Protein AF-S9VNU3-F1 (afdb_monomer)

Sequence (231 aa):
MATLPKLSKEQMYEVVNALLKHMNTAEYVTALKASATSEPVPKSEDELIDRIETVQAAYFTTTYSEEVSKNTIATKLPATAFPLDGAAVLSQIRLAVKTFPDNETEVLITKLATMVENQLMMLAATVPQLSHLQQQLNGGGGHGHSHGGQPCNHQHGAPPILNSPQSEAMMKMAVQSLSPAQRETLDRVEKTMKGGSPPKPEDMREMFMIQQQIMAFMRTMEKFSAPPKKK

Structure (mmCIF, N/CA/C/O backbone):
data_AF-S9VNU3-F1
#
_entry.id   AF-S9VNU3-F1
#
loop_
_atom_site.group_PDB
_atom_site.id
_atom_site.type_symbol
_atom_site.label_atom_id
_atom_site.label_alt_id
_atom_site.label_comp_id
_atom_site.label_asym_id
_atom_site.label_entity_id
_atom_site.label_seq_id
_atom_site.pdbx_PDB_ins_code
_atom_site.Cartn_x
_atom_site.Cartn_y
_atom_site.Cartn_z
_atom_site.occupancy
_atom_site.B_iso_or_equiv
_atom_site.auth_seq_id
_atom_site.auth_comp_id
_atom_site.auth_asym_id
_atom_site.auth_atom_id
_atom_site.pdbx_PDB_model_num
ATOM 1 N N . MET A 1 1 ? -1.677 14.309 23.144 1.00 40.88 1 MET A N 1
ATOM 2 C CA . MET A 1 1 ? -2.055 13.839 21.796 1.00 40.88 1 MET A CA 1
ATOM 3 C C . MET A 1 1 ? -3.387 13.129 21.929 1.00 40.88 1 MET A C 1
ATOM 5 O O . MET A 1 1 ? -3.486 12.250 22.776 1.00 40.88 1 MET A O 1
ATOM 9 N N . ALA A 1 2 ? -4.423 13.577 21.219 1.00 42.06 2 ALA A N 1
ATOM 10 C CA . ALA A 1 2 ? -5.728 12.925 21.268 1.00 42.06 2 ALA A CA 1
ATOM 11 C C . ALA A 1 2 ? -5.601 11.553 20.595 1.00 42.06 2 ALA A C 1
ATOM 13 O O . ALA A 1 2 ? -5.244 11.474 19.423 1.00 42.06 2 ALA A O 1
ATOM 14 N N . THR A 1 3 ? -5.820 10.473 21.343 1.00 51.44 3 THR A N 1
ATOM 15 C CA . THR A 1 3 ? -5.886 9.129 20.768 1.00 51.44 3 THR A CA 1
ATOM 16 C C . THR A 1 3 ? -7.103 9.065 19.867 1.00 51.44 3 THR A C 1
ATOM 18 O O . THR A 1 3 ? -8.227 9.270 20.331 1.00 51.44 3 THR A O 1
ATOM 21 N N . LEU A 1 4 ? -6.865 8.809 18.584 1.00 60.97 4 LEU A N 1
ATOM 22 C CA . LEU A 1 4 ? -7.927 8.643 17.607 1.00 60.97 4 LEU A CA 1
ATOM 23 C C . LEU A 1 4 ? -8.885 7.544 18.097 1.00 60.97 4 LEU A C 1
ATOM 25 O O . LEU A 1 4 ? -8.408 6.515 18.593 1.00 60.97 4 LEU A O 1
ATOM 29 N N . PRO A 1 5 ? -10.213 7.748 18.028 1.00 68.69 5 PRO A N 1
ATOM 30 C CA . PRO A 1 5 ? -11.161 6.729 18.446 1.00 68.69 5 PRO A CA 1
ATOM 31 C C . PRO A 1 5 ? -10.896 5.417 17.700 1.00 68.69 5 PRO A C 1
ATOM 33 O O . PRO A 1 5 ? -10.522 5.403 16.523 1.00 68.69 5 PRO A O 1
ATOM 36 N N . LYS A 1 6 ? -11.048 4.303 18.420 1.00 80.12 6 LYS A N 1
ATOM 37 C CA . LYS A 1 6 ? -10.813 2.968 17.875 1.00 80.12 6 LYS A CA 1
ATOM 38 C C . LYS A 1 6 ? -11.820 2.688 16.757 1.00 80.12 6 LYS A C 1
ATOM 40 O O . LYS A 1 6 ? -13.023 2.826 16.971 1.00 80.12 6 LYS A O 1
ATOM 45 N N . LEU A 1 7 ? -11.328 2.281 15.592 1.00 84.69 7 LEU A N 1
ATOM 46 C CA . LEU A 1 7 ? -12.133 1.899 14.443 1.00 84.69 7 LEU A CA 1
ATOM 47 C C . LEU A 1 7 ? -12.953 0.651 14.788 1.00 84.69 7 LEU A C 1
ATOM 49 O O . LEU A 1 7 ? -12.433 -0.330 15.329 1.00 84.69 7 LEU A O 1
ATOM 53 N N . SER A 1 8 ? -14.242 0.693 14.460 1.00 88.38 8 SER A N 1
ATOM 54 C CA . SER A 1 8 ? -15.072 -0.514 14.392 1.00 88.38 8 SER A CA 1
ATOM 55 C C . SER A 1 8 ? -14.575 -1.449 13.285 1.00 88.38 8 SER A C 1
ATOM 57 O O . SER A 1 8 ? -13.794 -1.048 12.419 1.00 88.38 8 SER A O 1
ATOM 59 N N . LYS A 1 9 ? -15.045 -2.700 13.290 1.00 88.62 9 LYS A N 1
ATOM 60 C CA . LYS A 1 9 ? -14.691 -3.688 12.264 1.00 88.62 9 LYS A CA 1
ATOM 61 C C . LYS A 1 9 ? -15.072 -3.196 10.864 1.00 88.62 9 LYS A C 1
ATOM 63 O O . LYS A 1 9 ? -14.271 -3.260 9.938 1.00 88.62 9 LYS A O 1
ATOM 68 N N . GLU A 1 10 ? -16.269 -2.639 10.722 1.00 88.44 10 GLU A N 1
ATOM 69 C CA . GLU A 1 10 ? -16.782 -2.130 9.453 1.00 88.44 10 GLU A CA 1
ATOM 70 C C . GLU A 1 10 ? -15.948 -0.949 8.952 1.00 88.44 10 GLU A C 1
ATOM 72 O O . GLU A 1 10 ? -15.586 -0.903 7.779 1.00 88.44 10 GLU A O 1
ATOM 77 N N . GLN A 1 11 ? -15.596 -0.021 9.847 1.00 87.44 11 GLN A N 1
ATOM 78 C CA . GLN A 1 11 ? -14.742 1.117 9.505 1.00 87.44 11 GLN A CA 1
ATOM 79 C C . GLN A 1 11 ? -13.331 0.666 9.134 1.00 87.44 11 GLN A C 1
ATOM 81 O O . GLN A 1 11 ? -12.772 1.189 8.177 1.00 87.44 11 GLN A O 1
ATOM 86 N N . MET A 1 12 ? -12.778 -0.323 9.846 1.00 90.00 12 MET A N 1
ATOM 87 C CA . MET A 1 12 ? -11.487 -0.933 9.523 1.00 90.00 12 MET A CA 1
ATOM 88 C C . MET A 1 12 ? -11.489 -1.504 8.100 1.00 90.00 12 MET A C 1
ATOM 90 O O . MET A 1 12 ? -10.569 -1.266 7.321 1.00 90.00 12 MET A O 1
ATOM 94 N N . TYR A 1 13 ? -12.548 -2.219 7.729 1.00 90.88 13 TYR A N 1
ATOM 95 C CA . TYR A 1 13 ? -12.656 -2.803 6.395 1.00 90.88 13 TYR A CA 1
ATOM 96 C C . TYR A 1 13 ? -12.766 -1.730 5.323 1.00 90.88 13 TYR A C 1
ATOM 98 O O . TYR A 1 13 ? -12.170 -1.853 4.256 1.00 90.88 13 TYR A O 1
ATOM 106 N N . GLU A 1 14 ? -13.517 -0.673 5.602 1.00 90.00 14 GLU A N 1
ATOM 107 C CA . GLU A 1 14 ? -13.679 0.449 4.693 1.00 90.00 14 GLU A CA 1
ATOM 108 C C . GLU A 1 14 ? -12.345 1.161 4.431 1.00 90.00 14 GLU A C 1
ATOM 110 O O . GLU A 1 14 ? -11.959 1.303 3.270 1.00 90.00 14 GLU A O 1
ATOM 115 N N . VAL A 1 15 ? -11.588 1.507 5.483 1.00 90.38 15 VAL A N 1
ATOM 116 C CA . VAL A 1 15 ? -10.287 2.179 5.324 1.00 90.38 15 VAL A CA 1
ATOM 117 C C . VAL A 1 15 ? -9.259 1.291 4.626 1.00 90.38 15 VAL A C 1
ATOM 119 O O . VAL A 1 15 ? -8.516 1.781 3.777 1.00 90.38 15 VAL A O 1
ATOM 122 N N . VAL A 1 16 ? -9.233 -0.018 4.909 1.00 92.19 16 VAL A N 1
ATOM 123 C CA . VAL A 1 16 ? -8.317 -0.943 4.222 1.00 92.19 16 VAL A CA 1
ATOM 124 C C . VAL A 1 16 ? -8.694 -1.094 2.748 1.00 92.19 16 VAL A C 1
ATOM 126 O O . VAL A 1 16 ? -7.816 -1.077 1.888 1.00 92.19 16 VAL A O 1
ATOM 129 N N . ASN A 1 17 ? -9.984 -1.189 2.418 1.00 91.62 17 ASN A N 1
ATOM 130 C CA . ASN A 1 17 ? -10.425 -1.258 1.024 1.00 91.62 17 ASN A CA 1
ATOM 131 C C . ASN A 1 17 ? -10.162 0.048 0.262 1.00 91.62 17 ASN A C 1
ATOM 133 O O . ASN A 1 17 ? -9.758 -0.000 -0.902 1.00 91.62 17 ASN A O 1
ATOM 137 N N . ALA A 1 18 ? -10.347 1.201 0.907 1.00 91.50 18 ALA A N 1
ATOM 138 C CA . ALA A 1 18 ? -10.008 2.497 0.333 1.00 91.50 18 ALA A CA 1
ATOM 139 C C . ALA A 1 18 ? -8.505 2.599 0.042 1.00 91.50 18 ALA A C 1
ATOM 141 O O . ALA A 1 18 ? -8.117 2.943 -1.075 1.00 91.50 18 ALA A O 1
ATOM 142 N N . LEU A 1 19 ? -7.664 2.183 0.995 1.00 93.88 19 LEU A N 1
ATOM 143 C CA . LEU A 1 19 ? -6.218 2.131 0.808 1.00 93.88 19 LEU A CA 1
ATOM 144 C C . LEU A 1 19 ? -5.821 1.186 -0.328 1.00 93.88 19 LEU A C 1
ATOM 146 O O . LEU A 1 19 ? -5.073 1.583 -1.214 1.00 93.88 19 LEU A O 1
ATOM 150 N N . LEU A 1 20 ? -6.364 -0.034 -0.358 1.00 91.25 20 LEU A N 1
ATOM 151 C CA . LEU A 1 20 ? -6.124 -0.993 -1.439 1.00 91.25 20 LEU A CA 1
ATOM 152 C C . LEU A 1 20 ? -6.506 -0.421 -2.809 1.00 91.25 20 LEU A C 1
ATOM 154 O O . LEU A 1 20 ? -5.796 -0.641 -3.790 1.00 91.25 20 LEU A O 1
ATOM 158 N N . LYS A 1 21 ? -7.618 0.316 -2.897 1.00 90.56 21 LYS A N 1
ATOM 159 C CA . LYS A 1 21 ? -8.028 0.991 -4.132 1.00 90.56 21 LYS A CA 1
ATOM 160 C C . LYS A 1 21 ? -7.033 2.086 -4.513 1.00 90.56 21 LYS A C 1
ATOM 162 O O . LYS A 1 21 ? -6.623 2.141 -5.668 1.00 90.56 21 LYS A O 1
ATOM 167 N N . HIS A 1 22 ? -6.620 2.912 -3.554 1.00 92.19 22 HIS A N 1
ATOM 168 C CA . HIS A 1 22 ? -5.662 3.990 -3.783 1.00 92.19 22 HIS A CA 1
ATOM 169 C C . HIS A 1 22 ? -4.279 3.468 -4.204 1.00 92.19 22 HIS A C 1
ATOM 171 O O . HIS A 1 22 ? -3.685 3.977 -5.146 1.00 92.19 22 HIS A O 1
ATOM 177 N N . MET A 1 23 ? -3.809 2.376 -3.598 1.00 91.38 23 MET A N 1
ATOM 178 C CA . MET A 1 23 ? -2.540 1.719 -3.934 1.00 91.38 23 MET A CA 1
ATOM 179 C C . MET A 1 23 ? -2.457 1.214 -5.384 1.00 91.38 23 MET A C 1
ATOM 181 O O . MET A 1 23 ? -1.361 0.938 -5.868 1.00 91.38 23 MET A O 1
ATOM 185 N N . ASN A 1 24 ? -3.596 1.092 -6.075 1.00 86.81 24 ASN A N 1
ATOM 186 C CA . ASN A 1 24 ? -3.672 0.710 -7.484 1.00 86.81 24 ASN A CA 1
ATOM 187 C C . ASN A 1 24 ? -3.710 1.910 -8.449 1.00 86.81 24 ASN A C 1
ATOM 189 O O . ASN A 1 24 ? -3.802 1.696 -9.658 1.00 86.81 24 ASN A O 1
ATOM 193 N N . THR A 1 25 ? -3.671 3.157 -7.968 1.00 88.12 25 THR A N 1
ATOM 194 C CA . THR A 1 25 ? -3.720 4.331 -8.852 1.00 88.12 25 THR A CA 1
ATOM 195 C C . THR A 1 25 ? -2.330 4.774 -9.310 1.00 88.12 25 THR A C 1
ATOM 197 O O . THR A 1 25 ? -1.313 4.535 -8.653 1.00 88.12 25 THR A O 1
ATOM 200 N N . ALA A 1 26 ? -2.276 5.445 -10.462 1.00 86.69 26 ALA A N 1
ATOM 201 C CA . ALA A 1 26 ? -1.025 5.958 -11.017 1.00 86.69 26 ALA A CA 1
ATOM 202 C C . ALA A 1 26 ? -0.426 7.078 -10.149 1.00 86.69 26 ALA A C 1
ATOM 204 O O . ALA A 1 26 ? 0.797 7.186 -10.029 1.00 86.69 26 ALA A O 1
ATOM 205 N N . GLU A 1 27 ? -1.277 7.884 -9.51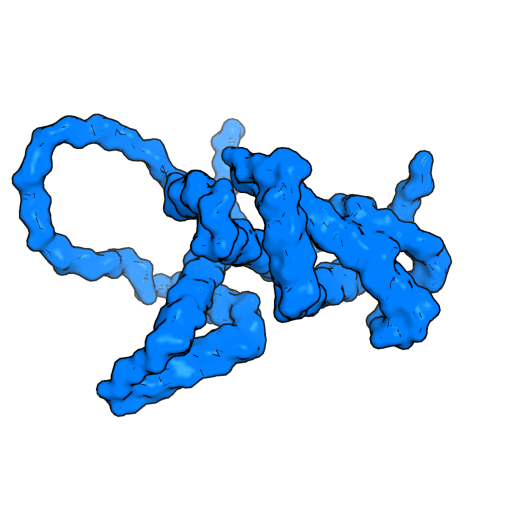1 1.00 90.12 27 GLU A N 1
ATOM 206 C CA . GLU A 1 27 ? -0.877 8.948 -8.591 1.00 90.12 27 GLU A CA 1
ATOM 207 C C . GLU A 1 27 ? -0.144 8.366 -7.383 1.00 90.12 27 GLU A C 1
ATOM 209 O O . GLU A 1 27 ? 0.936 8.844 -7.037 1.00 90.12 27 GLU A O 1
ATOM 214 N N . TYR A 1 28 ? -0.675 7.286 -6.799 1.00 93.44 28 TYR A N 1
ATOM 215 C CA . TYR A 1 28 ? -0.025 6.601 -5.687 1.00 93.44 28 TYR A CA 1
ATOM 216 C C . TYR A 1 28 ? 1.337 6.036 -6.094 1.00 93.44 28 TYR A C 1
ATOM 218 O O . TYR A 1 28 ? 2.332 6.269 -5.411 1.00 93.44 28 TYR A O 1
ATOM 226 N N . VAL A 1 29 ? 1.420 5.340 -7.235 1.00 90.06 29 VAL A N 1
ATOM 227 C CA . VAL A 1 29 ? 2.693 4.782 -7.728 1.00 90.06 29 VAL A CA 1
ATOM 228 C C . VAL A 1 29 ? 3.724 5.888 -7.972 1.00 90.06 29 VAL A C 1
ATOM 230 O O . VAL A 1 29 ? 4.907 5.707 -7.681 1.00 90.06 29 VAL A O 1
ATOM 233 N N . THR A 1 30 ? 3.287 7.044 -8.473 1.00 91.75 30 THR A N 1
ATOM 234 C CA . THR A 1 30 ? 4.153 8.208 -8.698 1.00 91.75 30 THR A CA 1
ATOM 235 C C . THR A 1 30 ? 4.662 8.785 -7.379 1.00 91.75 30 THR A C 1
ATOM 237 O O . THR A 1 30 ? 5.870 8.973 -7.223 1.00 91.75 30 THR A O 1
ATOM 240 N N . ALA A 1 31 ? 3.770 9.004 -6.408 1.00 93.88 31 ALA A N 1
ATOM 241 C CA . ALA A 1 31 ? 4.131 9.482 -5.075 1.00 93.88 31 ALA A CA 1
ATOM 242 C C . ALA A 1 31 ? 5.079 8.510 -4.362 1.00 93.88 31 ALA A C 1
ATOM 244 O O . ALA A 1 31 ? 6.058 8.922 -3.737 1.00 93.88 31 ALA A O 1
ATOM 245 N N . LEU A 1 32 ? 4.832 7.210 -4.515 1.00 94.38 32 LEU A N 1
A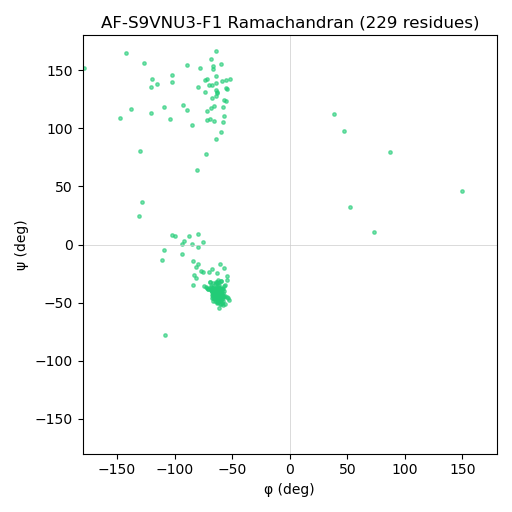TOM 246 C CA . LEU A 1 32 ? 5.652 6.171 -3.922 1.00 94.38 32 LEU A CA 1
ATOM 247 C C . LEU A 1 32 ? 7.062 6.137 -4.519 1.00 94.38 32 LEU A C 1
ATOM 249 O O . LEU A 1 32 ? 8.037 6.110 -3.770 1.00 94.38 32 LEU A O 1
ATOM 253 N N . LYS A 1 33 ? 7.196 6.204 -5.849 1.00 92.62 33 LYS A N 1
ATOM 254 C CA . LYS A 1 33 ? 8.510 6.295 -6.504 1.00 92.62 33 LYS A CA 1
ATOM 255 C C . LYS A 1 33 ? 9.269 7.546 -6.072 1.00 92.62 33 LYS A C 1
ATOM 257 O O . LYS A 1 33 ? 10.445 7.441 -5.741 1.00 92.62 33 LYS A O 1
ATOM 262 N N . ALA A 1 34 ? 8.597 8.698 -6.011 1.00 94.06 34 ALA A N 1
ATOM 263 C CA . ALA A 1 34 ? 9.206 9.942 -5.547 1.00 94.06 34 ALA A CA 1
ATOM 264 C C . ALA A 1 34 ? 9.726 9.814 -4.103 1.00 94.06 34 ALA A C 1
ATOM 266 O O . ALA A 1 34 ? 10.886 10.137 -3.836 1.00 94.06 34 ALA A O 1
ATOM 267 N N . SER A 1 35 ? 8.906 9.267 -3.197 1.00 94.44 35 SER A N 1
ATOM 268 C CA . SER A 1 35 ? 9.282 8.990 -1.802 1.00 94.44 35 SER A CA 1
ATOM 269 C C . SER A 1 35 ? 10.496 8.059 -1.710 1.00 94.44 35 SER A C 1
ATOM 271 O O . SER A 1 35 ? 11.448 8.343 -0.986 1.00 94.44 35 SER A O 1
ATOM 273 N N . ALA A 1 36 ? 10.511 6.991 -2.508 1.00 91.62 36 ALA A N 1
ATOM 274 C CA . ALA A 1 36 ? 11.581 5.999 -2.518 1.00 91.62 36 ALA A CA 1
ATOM 275 C C . ALA A 1 36 ? 12.912 6.519 -3.105 1.00 91.62 36 ALA A C 1
ATOM 277 O O . ALA A 1 36 ? 13.974 5.997 -2.776 1.00 91.62 36 ALA A O 1
ATOM 278 N N . THR A 1 37 ? 12.875 7.553 -3.952 1.00 92.75 37 THR A N 1
ATOM 279 C CA . THR A 1 37 ? 14.077 8.212 -4.502 1.00 92.75 37 THR A CA 1
ATOM 280 C C . THR A 1 37 ? 14.548 9.428 -3.707 1.00 92.75 37 THR A C 1
ATOM 282 O O . THR A 1 37 ? 15.600 9.983 -4.014 1.00 92.75 37 THR A O 1
ATOM 285 N N . SER A 1 38 ? 13.769 9.872 -2.720 1.00 92.50 38 SER A N 1
ATOM 286 C CA . SER A 1 38 ? 14.089 11.059 -1.924 1.00 92.50 38 SER A CA 1
ATOM 287 C C . SER A 1 38 ? 15.235 10.773 -0.957 1.00 92.50 38 SER A C 1
ATOM 289 O O . SER A 1 38 ? 15.288 9.698 -0.360 1.00 92.50 38 SER A O 1
ATOM 291 N N . GLU A 1 39 ? 16.133 11.737 -0.752 1.00 90.31 39 GLU A N 1
ATOM 292 C CA . GLU A 1 39 ? 17.240 11.552 0.187 1.00 90.31 39 GLU A CA 1
ATOM 293 C C . GLU A 1 39 ? 16.771 11.562 1.662 1.00 90.31 39 GLU A C 1
ATOM 295 O O . GLU A 1 39 ? 15.861 12.317 2.019 1.00 90.31 39 GLU A O 1
ATOM 300 N N . PRO A 1 40 ? 17.367 10.728 2.538 1.00 89.75 40 PRO A N 1
ATOM 301 C CA . PRO A 1 40 ? 18.299 9.650 2.206 1.00 89.75 40 PRO A CA 1
ATOM 302 C C . PRO A 1 40 ? 17.584 8.491 1.496 1.00 89.75 40 PRO A C 1
ATOM 304 O O . PRO A 1 40 ? 16.487 8.085 1.892 1.00 89.75 40 PRO A O 1
ATOM 307 N N . VAL A 1 41 ? 18.229 7.960 0.453 1.00 91.75 41 VAL A N 1
ATOM 308 C CA . VAL A 1 41 ? 17.734 6.785 -0.275 1.00 91.75 41 VAL A CA 1
ATOM 309 C C . VAL A 1 41 ? 17.707 5.584 0.683 1.00 91.75 41 VAL A C 1
ATOM 311 O O . VAL A 1 41 ? 18.726 5.356 1.345 1.00 91.75 41 VAL A O 1
ATOM 314 N N . PRO A 1 42 ? 16.594 4.823 0.751 1.00 92.38 42 PRO A N 1
ATOM 315 C CA . PRO A 1 42 ? 16.485 3.629 1.586 1.00 92.38 42 PRO A CA 1
ATOM 316 C C . PRO A 1 42 ? 17.602 2.622 1.317 1.00 92.38 42 PRO A C 1
ATOM 318 O O . PRO A 1 42 ? 17.900 2.314 0.161 1.00 92.38 42 PRO A O 1
ATOM 321 N N . LYS A 1 43 ? 18.197 2.103 2.392 1.00 90.56 43 LYS A N 1
ATOM 322 C CA . LYS A 1 43 ? 19.306 1.134 2.361 1.00 90.56 43 LYS A CA 1
ATOM 323 C C . LYS A 1 43 ? 18.908 -0.269 2.807 1.00 90.56 43 LYS A C 1
ATOM 325 O O . LYS A 1 43 ? 19.734 -1.182 2.769 1.00 90.56 43 LYS A O 1
ATOM 330 N N . SER A 1 44 ? 17.671 -0.440 3.258 1.00 90.81 44 SER A N 1
ATOM 331 C CA . SER A 1 44 ? 17.120 -1.710 3.721 1.00 90.81 44 SER A CA 1
ATOM 332 C C . SER A 1 44 ? 15.661 -1.865 3.298 1.00 90.81 44 SER A C 1
ATOM 334 O O . SER A 1 44 ? 14.999 -0.901 2.904 1.00 90.81 44 SER A O 1
ATOM 336 N N . GLU A 1 45 ? 15.159 -3.097 3.390 1.00 89.94 45 GLU A N 1
ATOM 337 C CA . GLU A 1 45 ? 13.736 -3.398 3.222 1.00 89.94 45 GLU A CA 1
ATOM 338 C C . GLU A 1 45 ? 12.879 -2.630 4.237 1.00 89.94 45 GLU A C 1
ATOM 340 O O . GLU A 1 45 ? 11.903 -2.004 3.837 1.00 89.94 45 GLU A O 1
ATOM 345 N N . ASP A 1 46 ? 13.286 -2.594 5.510 1.00 90.31 46 ASP A N 1
ATOM 346 C CA . ASP A 1 46 ? 12.561 -1.886 6.572 1.00 90.31 46 ASP A CA 1
ATOM 347 C C . ASP A 1 46 ? 12.448 -0.380 6.282 1.00 90.31 46 ASP A C 1
ATOM 349 O O . ASP A 1 46 ? 11.361 0.187 6.351 1.00 90.31 46 ASP A O 1
ATOM 353 N N . GLU A 1 47 ? 13.540 0.264 5.853 1.00 92.31 47 GLU A N 1
ATOM 354 C CA . GLU A 1 47 ? 13.512 1.684 5.472 1.00 92.31 47 GLU A CA 1
ATOM 355 C C . GLU A 1 47 ? 12.611 1.932 4.250 1.00 92.31 47 GLU A C 1
ATOM 357 O O . GLU A 1 47 ? 11.995 2.993 4.124 1.00 92.31 47 GLU A O 1
ATOM 362 N N . LEU A 1 48 ? 12.516 0.971 3.325 1.00 92.75 48 LEU A N 1
ATOM 363 C CA . LEU A 1 48 ? 11.628 1.076 2.168 1.00 92.75 48 LEU A CA 1
ATOM 364 C C . LEU A 1 48 ? 10.156 0.862 2.559 1.00 92.75 48 LEU A C 1
ATOM 366 O O . LEU A 1 48 ? 9.283 1.547 2.021 1.00 92.75 48 LEU A O 1
ATOM 370 N N . ILE A 1 49 ? 9.880 -0.026 3.519 1.00 93.38 49 ILE A N 1
ATOM 371 C CA . ILE A 1 49 ? 8.558 -0.178 4.139 1.00 93.38 49 ILE A CA 1
ATOM 372 C C . ILE A 1 49 ? 8.153 1.134 4.814 1.00 93.38 49 ILE A C 1
ATOM 374 O O . ILE A 1 49 ? 7.056 1.622 4.547 1.00 93.38 49 ILE A O 1
ATOM 378 N N . ASP A 1 50 ? 9.044 1.779 5.571 1.00 93.56 50 ASP A N 1
ATOM 379 C CA . ASP A 1 50 ? 8.765 3.078 6.198 1.00 93.56 50 ASP A CA 1
ATOM 380 C C . ASP A 1 50 ? 8.385 4.150 5.157 1.00 93.56 50 ASP A C 1
ATOM 382 O O . ASP A 1 50 ? 7.471 4.957 5.373 1.00 93.56 50 ASP A O 1
ATOM 386 N N . ARG A 1 51 ? 9.035 4.150 3.981 1.00 94.19 51 ARG A N 1
ATOM 387 C CA . ARG A 1 51 ? 8.667 5.040 2.862 1.00 94.19 51 ARG A CA 1
ATOM 388 C C . ARG A 1 51 ? 7.281 4.726 2.307 1.00 94.19 51 ARG A C 1
ATOM 390 O O . 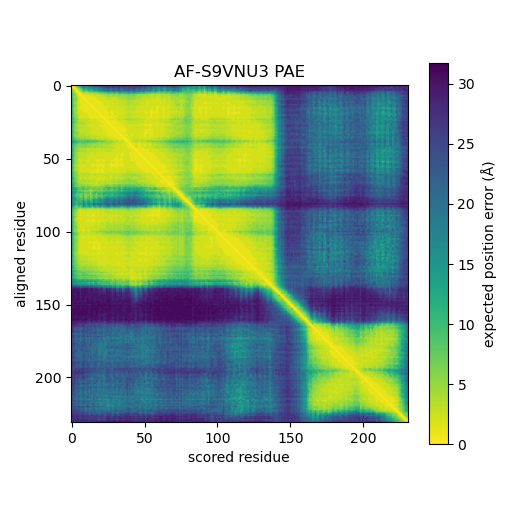ARG A 1 51 ? 6.533 5.665 2.021 1.00 94.19 51 ARG A O 1
ATOM 397 N N . ILE A 1 52 ? 6.936 3.446 2.154 1.00 95.12 52 ILE A N 1
ATOM 398 C CA . ILE A 1 52 ? 5.600 3.015 1.721 1.00 95.12 52 ILE A CA 1
ATOM 399 C C . ILE A 1 52 ? 4.553 3.495 2.726 1.00 95.12 52 ILE A C 1
ATOM 401 O O . ILE A 1 52 ? 3.589 4.160 2.345 1.00 95.12 52 ILE A O 1
ATOM 405 N N . GLU A 1 53 ? 4.763 3.222 4.008 1.00 94.56 53 GLU A N 1
ATOM 406 C CA . GLU A 1 53 ? 3.830 3.577 5.074 1.00 94.56 53 GLU A CA 1
ATOM 407 C C . GLU A 1 53 ? 3.683 5.091 5.232 1.00 94.56 53 GLU A C 1
ATOM 409 O O . GLU A 1 53 ? 2.577 5.575 5.458 1.00 94.56 53 GLU A O 1
ATOM 414 N N . THR A 1 54 ? 4.749 5.864 5.010 1.00 94.38 54 THR A N 1
ATOM 415 C CA . THR A 1 54 ? 4.676 7.333 4.968 1.00 94.38 54 THR A CA 1
ATOM 416 C C . THR A 1 54 ? 3.706 7.812 3.884 1.00 94.38 54 THR A C 1
ATOM 418 O O . THR A 1 54 ? 2.874 8.686 4.134 1.00 94.38 54 THR A O 1
ATOM 421 N N . VAL A 1 55 ? 3.762 7.224 2.685 1.00 96.12 55 VAL A N 1
ATOM 422 C CA . VAL A 1 55 ? 2.854 7.578 1.579 1.00 96.12 55 VAL A CA 1
ATOM 423 C C . VAL A 1 55 ? 1.419 7.133 1.883 1.00 96.12 55 VAL A C 1
ATOM 425 O O . VAL A 1 55 ? 0.474 7.878 1.626 1.00 96.12 55 VAL A O 1
ATOM 428 N N . GLN A 1 56 ? 1.235 5.957 2.487 1.00 95.00 56 GLN A N 1
ATOM 429 C CA . GLN A 1 56 ? -0.085 5.480 2.919 1.00 95.00 56 GLN A CA 1
ATOM 430 C C . GLN A 1 56 ? -0.687 6.362 4.029 1.00 95.00 56 GLN A C 1
ATOM 432 O O . GLN A 1 56 ? -1.879 6.665 4.004 1.00 95.00 56 GLN A O 1
ATOM 437 N N . ALA A 1 57 ? 0.124 6.822 4.985 1.00 93.19 57 ALA A N 1
ATOM 438 C CA . ALA A 1 57 ? -0.310 7.731 6.042 1.00 93.19 57 ALA A CA 1
ATOM 439 C C . ALA A 1 57 ? -0.697 9.104 5.474 1.00 93.19 57 ALA A C 1
ATOM 441 O O . ALA A 1 57 ? -1.698 9.692 5.895 1.00 93.19 57 ALA A O 1
ATOM 442 N N . ALA A 1 58 ? 0.061 9.599 4.489 1.00 93.06 58 ALA A N 1
ATOM 443 C CA . ALA A 1 58 ? -0.256 10.840 3.794 1.00 93.06 58 ALA A CA 1
ATOM 444 C C . ALA A 1 58 ? -1.632 10.762 3.117 1.00 93.06 58 ALA A C 1
ATOM 446 O O . ALA A 1 58 ? -2.435 11.670 3.311 1.00 93.06 58 ALA A O 1
ATOM 447 N N . TYR A 1 59 ? -1.945 9.654 2.432 1.00 93.00 59 TYR A N 1
ATOM 448 C CA . TYR A 1 59 ? -3.266 9.423 1.833 1.00 93.00 59 TYR A CA 1
ATOM 449 C C . TYR A 1 59 ? -4.409 9.595 2.842 1.00 93.00 59 TYR A C 1
ATOM 451 O O . TYR A 1 59 ? -5.371 10.310 2.565 1.00 93.00 59 TYR A O 1
ATOM 459 N N . PHE A 1 60 ? -4.301 8.989 4.028 1.00 90.62 60 PHE A N 1
ATOM 460 C CA . PHE A 1 60 ? -5.345 9.115 5.047 1.00 90.62 60 PHE A CA 1
ATOM 461 C C . PHE A 1 60 ? -5.462 10.528 5.621 1.00 90.62 60 PHE A C 1
ATOM 463 O O . PHE A 1 60 ? -6.569 10.997 5.884 1.00 90.62 60 PHE A O 1
ATOM 470 N N . THR A 1 61 ? -4.325 11.202 5.787 1.00 89.12 61 THR A N 1
ATOM 471 C CA . THR A 1 61 ? -4.256 12.543 6.377 1.00 89.12 61 THR A CA 1
ATOM 472 C C . THR A 1 61 ? -4.818 13.608 5.436 1.00 89.12 61 THR A C 1
ATOM 474 O O . THR A 1 61 ? -5.467 14.549 5.892 1.00 89.12 61 THR A O 1
ATOM 477 N N . THR A 1 62 ? -4.584 13.468 4.128 1.00 88.06 62 THR A N 1
ATOM 478 C CA . THR A 1 62 ? -4.959 14.468 3.122 1.00 88.06 62 THR A CA 1
ATOM 479 C C . THR A 1 62 ? -6.130 13.984 2.275 1.00 88.06 62 THR A C 1
ATOM 481 O O . THR A 1 62 ? -7.267 14.375 2.520 1.00 88.06 62 THR A O 1
ATOM 484 N N . THR A 1 63 ? -5.882 13.097 1.314 1.00 87.88 63 THR A N 1
ATOM 485 C CA . THR A 1 63 ? -6.839 12.709 0.274 1.00 87.88 63 THR A CA 1
ATOM 486 C C . THR A 1 63 ? -8.099 12.077 0.848 1.00 87.88 63 THR A C 1
ATOM 488 O O . THR A 1 63 ? -9.189 12.576 0.598 1.00 87.88 63 THR A O 1
ATOM 491 N N . TYR A 1 64 ? -7.971 11.027 1.658 1.00 87.25 64 TYR A N 1
ATOM 492 C CA . TYR A 1 64 ? -9.126 10.335 2.229 1.00 87.25 64 TYR A CA 1
ATOM 493 C C . TYR A 1 64 ? -9.927 11.257 3.157 1.00 87.25 64 TYR A C 1
ATOM 495 O O . TYR A 1 64 ? -11.151 11.297 3.101 1.00 87.25 64 TYR A O 1
ATOM 503 N N . SER A 1 65 ? -9.231 12.048 3.980 1.00 84.31 65 SER A N 1
ATOM 504 C CA . SER A 1 65 ? -9.842 13.047 4.862 1.00 84.31 65 SER A CA 1
ATOM 505 C C . SER A 1 65 ? -10.647 14.097 4.097 1.00 84.31 65 SER A C 1
ATOM 507 O O . SER A 1 65 ? -11.786 14.409 4.457 1.00 84.31 65 SER A O 1
ATOM 509 N N . GLU A 1 66 ? -10.101 14.600 2.991 1.00 84.06 66 GLU A N 1
ATOM 510 C CA . GLU A 1 66 ? -10.811 15.512 2.102 1.00 84.06 66 GLU A CA 1
ATOM 511 C C . GLU A 1 66 ? -11.995 14.846 1.399 1.00 84.06 66 GLU A C 1
ATOM 513 O O . GLU A 1 66 ? -13.053 15.463 1.291 1.00 84.06 66 GLU A O 1
ATOM 518 N N . GLU A 1 67 ? -11.835 13.610 0.926 1.00 84.81 67 GLU A N 1
ATOM 519 C CA . GLU A 1 67 ? -12.891 12.855 0.250 1.00 84.81 67 GLU A CA 1
ATOM 520 C C . GLU A 1 67 ? -14.079 12.593 1.183 1.00 84.81 67 GLU A C 1
ATOM 522 O O . GLU A 1 67 ? -15.236 12.767 0.789 1.00 84.81 67 GLU A O 1
ATOM 527 N N . VAL A 1 68 ? -13.811 12.245 2.444 1.00 81.62 68 VAL A N 1
ATOM 528 C CA . VAL A 1 68 ? -14.857 12.127 3.465 1.00 81.62 68 VAL A CA 1
ATOM 529 C C . VAL A 1 68 ? -15.499 13.483 3.746 1.00 81.62 68 VAL A C 1
ATOM 531 O O . VAL A 1 68 ? -16.725 13.591 3.749 1.00 81.62 68 VAL A O 1
ATOM 534 N N . SER A 1 69 ? -14.699 14.537 3.931 1.00 79.00 69 SER A N 1
ATOM 535 C CA . SER A 1 69 ? -15.210 15.883 4.234 1.00 79.00 69 SER A CA 1
ATOM 536 C C . SER A 1 69 ? -16.100 16.439 3.118 1.00 79.00 69 SER A C 1
ATOM 538 O O . SER A 1 69 ? -17.079 17.133 3.383 1.00 79.00 69 SER A O 1
ATOM 540 N N . LYS A 1 70 ? -15.778 16.118 1.860 1.00 80.31 70 LYS A N 1
ATOM 541 C CA . LYS A 1 70 ? -16.549 16.502 0.668 1.00 80.31 70 LYS A CA 1
ATOM 542 C C . LYS A 1 70 ? -17.695 15.525 0.363 1.00 80.31 70 LYS A C 1
ATOM 544 O O . LYS A 1 70 ? -18.413 15.735 -0.612 1.00 80.31 70 LYS A O 1
ATOM 549 N N . ASN A 1 71 ? -17.872 14.478 1.175 1.00 74.81 71 ASN A N 1
ATOM 550 C CA . ASN A 1 71 ? -18.840 13.397 0.981 1.00 74.81 71 ASN A CA 1
ATOM 551 C C . ASN A 1 71 ? -18.740 12.738 -0.412 1.00 74.81 71 ASN A C 1
ATOM 553 O O . ASN A 1 71 ? -19.740 12.311 -0.990 1.00 74.81 71 ASN A O 1
ATOM 557 N N . THR A 1 72 ? -17.531 12.691 -0.981 1.00 74.75 72 THR A N 1
ATOM 558 C CA . THR A 1 72 ? -17.270 12.087 -2.299 1.00 74.75 72 THR A CA 1
ATOM 559 C C . THR A 1 72 ? -17.070 10.579 -2.213 1.00 74.75 72 THR A C 1
ATOM 561 O O . THR A 1 72 ? -17.129 9.890 -3.231 1.00 74.75 72 THR A O 1
ATOM 564 N N . ILE A 1 73 ? -16.860 10.057 -1.005 1.00 72.69 73 ILE A N 1
ATOM 565 C CA . ILE A 1 73 ? -16.873 8.629 -0.703 1.00 72.69 73 ILE A CA 1
ATOM 566 C C . ILE A 1 73 ? -17.943 8.342 0.347 1.00 72.69 73 ILE A C 1
ATOM 568 O O . ILE A 1 73 ? -18.079 9.064 1.332 1.00 72.69 73 ILE A O 1
ATOM 572 N N . ALA A 1 74 ? -18.720 7.282 0.127 1.00 67.00 74 ALA A N 1
ATOM 573 C CA . ALA A 1 74 ? -19.683 6.816 1.112 1.00 67.00 74 ALA A CA 1
ATOM 574 C C . ALA A 1 74 ? -18.912 6.171 2.266 1.00 67.00 74 ALA A C 1
ATOM 576 O O . ALA A 1 74 ? -18.376 5.075 2.104 1.00 67.00 74 ALA A O 1
ATOM 577 N N . THR A 1 75 ? -18.855 6.861 3.404 1.00 72.19 75 THR A N 1
ATOM 578 C CA . THR A 1 75 ? -18.162 6.376 4.595 1.00 72.19 75 THR A CA 1
ATOM 579 C C . THR A 1 75 ? -19.093 6.232 5.788 1.00 72.19 75 THR A C 1
ATOM 581 O O . THR A 1 75 ? -19.991 7.046 6.004 1.00 72.19 75 THR A O 1
ATOM 584 N N . LYS A 1 76 ? -18.868 5.187 6.588 1.00 70.69 76 LYS A N 1
ATOM 585 C CA . LYS A 1 76 ? -19.479 5.029 7.917 1.00 70.69 76 LYS A CA 1
ATOM 586 C C . LYS A 1 76 ? -18.653 5.697 9.024 1.00 70.69 76 LYS A C 1
ATOM 588 O O . LYS A 1 76 ? -18.933 5.502 10.211 1.00 70.69 76 LYS A O 1
ATOM 593 N N . LEU A 1 77 ? -17.607 6.447 8.679 1.00 69.31 77 LEU A N 1
ATOM 594 C CA . LEU A 1 77 ? -16.864 7.251 9.641 1.00 69.31 77 LEU A CA 1
ATOM 595 C C . LEU A 1 77 ? -17.699 8.475 10.038 1.00 69.31 77 LEU A C 1
ATOM 597 O O . LEU A 1 77 ? -18.227 9.168 9.167 1.00 69.31 77 LEU A O 1
ATOM 601 N N . PRO A 1 78 ? -17.845 8.767 11.341 1.00 58.84 78 PRO A N 1
ATOM 602 C CA . PRO A 1 78 ? -18.527 9.979 11.759 1.00 58.84 78 PRO A CA 1
ATOM 603 C C . PRO A 1 78 ? -17.732 11.199 11.275 1.00 58.84 78 PRO A C 1
ATOM 605 O O . PRO A 1 78 ? -16.508 11.221 11.382 1.00 58.84 78 PRO A O 1
ATOM 608 N N . ALA A 1 79 ? -18.418 12.240 10.794 1.00 54.84 79 ALA A N 1
ATOM 609 C CA . ALA A 1 79 ? -17.783 13.481 10.324 1.00 54.84 79 ALA A CA 1
ATOM 610 C C . ALA A 1 79 ? -16.896 14.159 11.395 1.00 54.84 79 ALA A C 1
ATOM 612 O O . ALA A 1 79 ? -16.005 14.937 11.074 1.00 54.84 79 ALA A O 1
ATOM 613 N N . THR A 1 80 ? -17.106 13.830 12.675 1.00 54.06 80 THR A N 1
ATOM 614 C CA . THR A 1 80 ? -16.299 14.272 13.822 1.00 54.06 80 THR A CA 1
ATOM 615 C C . THR A 1 80 ? -14.988 13.497 14.014 1.00 54.06 80 THR A C 1
ATOM 617 O O . THR A 1 80 ? -14.221 13.833 14.910 1.00 54.06 80 THR A O 1
ATOM 620 N N . ALA A 1 81 ? -14.697 12.480 13.195 1.00 56.72 81 ALA A N 1
ATOM 621 C CA . ALA A 1 81 ? -13.441 11.726 13.228 1.00 56.72 81 ALA A CA 1
ATOM 622 C C . ALA A 1 81 ? -12.265 12.437 12.523 1.00 56.72 81 ALA A C 1
ATOM 624 O O . ALA A 1 81 ? -11.216 11.819 12.348 1.00 56.72 81 ALA A O 1
ATOM 625 N N . PHE A 1 82 ? -12.417 13.705 12.113 1.00 55.44 82 PHE A N 1
ATOM 626 C CA . PHE A 1 82 ? -11.448 14.406 11.262 1.00 55.44 82 PHE A CA 1
ATOM 627 C C . PHE A 1 82 ? -10.779 15.605 11.944 1.00 55.44 82 PHE A C 1
ATOM 629 O O . PHE A 1 82 ? -11.465 16.382 12.616 1.00 55.44 82 PHE A O 1
ATOM 636 N N . PRO A 1 83 ? -9.454 15.788 11.751 1.00 58.03 83 PRO A N 1
ATOM 637 C CA . PRO A 1 83 ? -8.578 15.089 10.793 1.00 58.03 83 PRO A CA 1
ATOM 638 C C . PRO A 1 83 ? -8.134 13.687 11.253 1.00 58.03 83 PRO A C 1
ATOM 640 O O . PRO A 1 83 ? -7.735 13.501 12.403 1.00 58.03 83 PRO A O 1
ATOM 643 N N . LEU A 1 84 ? -8.178 12.705 10.340 1.00 69.38 84 LEU A N 1
ATOM 644 C CA . LEU A 1 84 ? -7.614 11.381 10.595 1.00 69.38 84 LEU A CA 1
ATOM 645 C C . LEU A 1 84 ? -6.087 11.482 10.592 1.00 69.38 84 LEU A C 1
ATOM 647 O O . LEU A 1 84 ? -5.485 11.760 9.559 1.00 69.38 84 LEU A O 1
ATOM 651 N N . ASP A 1 85 ? -5.456 11.226 11.733 1.00 84.12 85 ASP A N 1
ATOM 652 C CA . ASP A 1 85 ? -4.020 10.963 11.777 1.00 84.12 85 ASP A CA 1
ATOM 653 C C . ASP A 1 85 ? -3.754 9.640 11.044 1.00 84.12 85 ASP A C 1
ATOM 655 O O . ASP A 1 85 ? -4.075 8.556 11.545 1.00 84.12 85 ASP A O 1
ATOM 659 N N . GLY A 1 86 ? -3.194 9.726 9.835 1.00 86.62 86 GLY A N 1
ATOM 660 C CA . GLY A 1 86 ? -2.935 8.557 9.002 1.00 86.62 86 GLY A CA 1
ATOM 661 C C . GLY A 1 86 ? -2.003 7.539 9.657 1.00 86.62 86 GLY A C 1
ATOM 662 O O . GLY A 1 86 ? -2.193 6.338 9.466 1.00 86.62 86 GLY A O 1
ATOM 663 N N . ALA A 1 87 ? -1.059 7.983 10.495 1.00 89.88 87 ALA A N 1
ATOM 664 C CA . ALA A 1 87 ? -0.200 7.074 11.248 1.00 89.88 87 ALA A CA 1
ATOM 665 C C . ALA A 1 87 ? -1.003 6.307 12.312 1.00 89.88 87 ALA A C 1
ATOM 667 O O . ALA A 1 87 ? -0.815 5.101 12.495 1.00 89.88 87 ALA A O 1
ATOM 668 N N . ALA A 1 88 ? -1.956 6.973 12.971 1.00 86.44 88 ALA A N 1
ATOM 669 C CA . ALA A 1 88 ? -2.863 6.319 13.909 1.00 86.44 88 ALA A CA 1
ATOM 670 C C . ALA A 1 88 ? -3.791 5.312 13.206 1.00 86.44 88 ALA A C 1
ATOM 672 O O . ALA A 1 88 ? -4.033 4.233 13.749 1.00 86.44 88 ALA A O 1
ATOM 673 N N . VAL A 1 89 ? -4.274 5.617 11.996 1.00 89.06 89 VAL A N 1
ATOM 674 C CA . VAL A 1 89 ? -5.072 4.679 11.184 1.00 89.06 89 VAL A CA 1
ATOM 675 C C . VAL A 1 89 ? -4.252 3.438 10.821 1.00 89.06 89 VAL A C 1
ATOM 677 O O . VAL A 1 89 ? -4.699 2.320 11.081 1.00 89.06 89 VAL A O 1
ATOM 680 N N . LEU A 1 90 ? -3.031 3.610 10.303 1.00 91.69 90 LEU A N 1
ATOM 681 C CA . LEU A 1 90 ? -2.145 2.488 9.972 1.00 91.69 90 LEU A CA 1
ATOM 682 C C . LEU A 1 90 ? -1.806 1.633 11.199 1.00 91.69 90 LEU A C 1
ATOM 684 O O . LEU A 1 90 ? -1.820 0.406 11.116 1.00 91.69 90 LEU A O 1
ATOM 688 N N . SER A 1 91 ? -1.577 2.255 12.358 1.00 89.69 91 SER A N 1
ATOM 689 C CA . SER A 1 91 ? -1.356 1.533 13.616 1.00 89.69 91 SER A CA 1
ATOM 690 C C . SER A 1 91 ? -2.538 0.622 13.974 1.00 89.69 91 SER A C 1
ATOM 692 O O . SER A 1 91 ? -2.351 -0.541 14.343 1.00 89.69 91 SER A O 1
ATOM 694 N N . GLN A 1 92 ? -3.773 1.100 13.790 1.00 89.38 92 GLN A N 1
ATOM 695 C CA . GLN A 1 92 ? -4.967 0.279 13.999 1.00 89.38 92 GLN A CA 1
ATOM 696 C C . GLN A 1 92 ? -5.103 -0.841 12.957 1.00 89.38 92 GLN A C 1
ATOM 698 O O . GLN A 1 92 ? -5.494 -1.948 13.325 1.00 89.38 92 GLN A O 1
ATOM 703 N N . ILE A 1 93 ? -4.730 -0.594 11.693 1.00 91.50 93 ILE A N 1
ATOM 704 C CA . ILE A 1 93 ? -4.700 -1.615 10.629 1.00 91.50 93 ILE A CA 1
ATOM 705 C C . ILE A 1 93 ? -3.718 -2.741 10.982 1.00 91.50 93 ILE A C 1
ATOM 707 O O . ILE A 1 93 ? -4.081 -3.914 10.909 1.00 91.50 93 ILE A O 1
ATOM 711 N N . ARG A 1 94 ? -2.505 -2.419 11.455 1.00 89.44 94 ARG A N 1
ATOM 712 C CA . ARG A 1 94 ? -1.515 -3.430 11.887 1.00 89.44 94 ARG A CA 1
ATOM 713 C C . ARG A 1 94 ? -2.030 -4.314 13.025 1.00 89.44 94 ARG A C 1
ATOM 715 O O . ARG A 1 94 ? -1.666 -5.482 13.127 1.00 89.44 94 ARG A O 1
ATOM 722 N N . LEU A 1 95 ? -2.885 -3.764 13.885 1.00 88.94 95 LEU A N 1
ATOM 723 C CA . LEU A 1 95 ? -3.486 -4.473 15.014 1.00 88.94 95 LEU A CA 1
ATOM 724 C C . LEU A 1 95 ? -4.836 -5.126 14.677 1.00 88.94 95 LEU A C 1
ATOM 726 O O . LEU A 1 95 ? -5.453 -5.715 15.571 1.00 88.94 95 LEU A O 1
ATOM 730 N N . ALA A 1 96 ? -5.303 -5.048 13.427 1.00 87.94 96 ALA A N 1
ATOM 731 C CA . ALA A 1 96 ? -6.642 -5.483 13.041 1.00 87.94 96 ALA A CA 1
ATOM 732 C C . ALA A 1 96 ? -6.858 -6.984 13.265 1.00 87.94 96 ALA A C 1
ATOM 734 O O . ALA A 1 96 ? -7.816 -7.338 13.940 1.00 87.94 96 ALA A O 1
ATOM 735 N N . VAL A 1 97 ? -5.939 -7.853 12.823 1.00 86.31 97 VAL A N 1
ATOM 736 C CA . VAL A 1 97 ? -6.050 -9.319 13.017 1.00 86.31 97 VAL A CA 1
ATOM 737 C C . VAL A 1 97 ? -6.100 -9.693 14.501 1.00 86.31 97 VAL A C 1
ATOM 739 O O . VAL A 1 97 ? -6.874 -10.548 14.916 1.00 86.31 97 VAL A O 1
ATOM 742 N N . LYS A 1 98 ? -5.322 -9.001 15.343 1.00 84.88 98 LYS A N 1
ATOM 743 C CA . LYS A 1 98 ? -5.347 -9.212 16.798 1.00 84.88 98 LYS A CA 1
ATOM 744 C C . LYS A 1 98 ? -6.658 -8.732 17.430 1.00 84.88 98 LYS A C 1
ATOM 746 O O . LYS A 1 98 ? -7.087 -9.267 18.447 1.00 84.88 98 LYS A O 1
ATOM 751 N N . THR A 1 99 ? -7.251 -7.682 16.871 1.00 85.81 99 THR A N 1
ATOM 752 C CA . THR A 1 99 ? -8.459 -7.044 17.403 1.00 85.81 99 THR A CA 1
ATOM 753 C C . THR A 1 99 ? -9.735 -7.746 16.940 1.00 85.81 99 THR A C 1
ATOM 755 O O . THR A 1 99 ? -10.687 -7.836 17.712 1.00 85.81 99 THR A O 1
ATOM 758 N N . PHE A 1 100 ? -9.740 -8.256 15.711 1.00 89.31 100 PHE A N 1
ATOM 759 C CA . PHE A 1 100 ? -10.849 -8.943 15.057 1.00 89.31 100 PHE A CA 1
ATOM 760 C C . PHE A 1 100 ? -10.320 -10.266 14.466 1.00 89.31 100 PHE A C 1
ATOM 762 O O . PHE A 1 100 ? -9.980 -10.316 13.283 1.00 89.31 100 PHE A O 1
ATOM 769 N N . PRO A 1 101 ? -10.175 -11.322 15.292 1.00 86.12 101 PRO A N 1
ATOM 770 C CA . PRO A 1 101 ? -9.565 -12.591 14.890 1.00 86.12 101 PRO A CA 1
ATOM 771 C C . PRO A 1 101 ? -10.570 -13.460 14.122 1.00 86.12 101 PRO A C 1
ATOM 773 O O . PRO A 1 101 ? -11.012 -14.508 14.592 1.00 86.12 101 PRO A O 1
ATOM 776 N N . ASP A 1 102 ? -10.990 -12.975 12.961 1.00 86.00 102 ASP A N 1
ATOM 777 C CA . ASP A 1 102 ? -11.897 -13.665 12.056 1.00 86.00 102 ASP A CA 1
ATOM 778 C C . ASP A 1 102 ? -11.305 -13.759 10.648 1.00 86.00 102 ASP A C 1
ATOM 780 O O . ASP A 1 102 ? -10.463 -12.954 10.246 1.00 86.00 102 ASP A O 1
ATOM 784 N N . ASN A 1 103 ? -11.773 -14.754 9.898 1.00 82.38 103 ASN A N 1
ATOM 785 C CA . ASN A 1 103 ? -11.194 -15.130 8.612 1.00 82.38 103 ASN A CA 1
ATOM 786 C C . ASN A 1 103 ? -11.301 -14.007 7.562 1.00 82.38 103 ASN A C 1
ATOM 788 O O . ASN A 1 103 ? -10.407 -13.828 6.743 1.00 82.38 103 ASN A O 1
ATOM 792 N N . GLU A 1 104 ? -12.366 -13.202 7.597 1.00 89.38 104 GLU A N 1
ATOM 793 C CA . GLU A 1 104 ? -12.508 -12.068 6.676 1.00 89.38 104 GLU A CA 1
ATOM 794 C C . GLU A 1 104 ? -11.453 -10.990 6.957 1.00 89.38 104 GLU A C 1
ATOM 796 O O . GLU A 1 104 ? -10.862 -10.442 6.023 1.00 89.38 104 GLU A O 1
ATOM 801 N N . THR A 1 105 ? -11.170 -10.725 8.238 1.00 88.62 105 THR A N 1
ATOM 802 C CA . THR A 1 105 ? -10.147 -9.755 8.648 1.00 88.62 105 THR A CA 1
ATOM 803 C C . THR A 1 105 ? -8.763 -10.250 8.249 1.00 88.62 105 THR A C 1
ATOM 805 O O . THR A 1 105 ? -7.977 -9.478 7.702 1.00 88.62 105 THR A O 1
ATOM 808 N N . GLU A 1 106 ? -8.472 -11.531 8.478 1.00 80.69 106 GLU A N 1
ATOM 809 C CA . GLU A 1 106 ? -7.215 -12.153 8.057 1.00 80.69 106 GLU A CA 1
ATOM 810 C C . GLU A 1 106 ? -7.024 -12.036 6.544 1.00 80.69 106 GLU A C 1
ATOM 812 O O . GLU A 1 106 ? -6.028 -11.469 6.105 1.00 80.69 106 GLU A O 1
ATOM 817 N N . VAL A 1 107 ? -8.011 -12.451 5.744 1.00 83.25 107 VAL A N 1
ATOM 818 C CA . VAL A 1 107 ? -7.957 -12.357 4.276 1.00 83.25 107 VAL A CA 1
ATOM 819 C C . VAL A 1 107 ? -7.714 -10.920 3.811 1.00 83.25 107 VAL A C 1
ATOM 821 O O . VAL A 1 107 ? -6.893 -10.683 2.918 1.00 83.25 107 VAL A O 1
ATOM 824 N N . LEU A 1 108 ? -8.407 -9.946 4.404 1.00 88.31 108 LEU A N 1
ATOM 825 C CA . LEU A 1 108 ? -8.285 -8.546 4.010 1.00 88.31 108 LEU A CA 1
ATOM 826 C C . LEU A 1 108 ? -6.901 -7.967 4.345 1.00 88.31 108 LEU A C 1
ATOM 828 O O . LEU A 1 108 ? -6.303 -7.281 3.512 1.00 88.31 108 LEU A O 1
ATOM 832 N N . ILE A 1 109 ? -6.373 -8.261 5.534 1.00 90.06 109 ILE A N 1
ATOM 833 C CA . ILE A 1 109 ? -5.049 -7.792 5.957 1.00 90.06 109 ILE A CA 1
ATOM 834 C C . ILE A 1 109 ? -3.938 -8.514 5.192 1.00 90.06 109 ILE A C 1
ATOM 836 O O . ILE A 1 109 ? -2.984 -7.864 4.767 1.00 90.06 109 ILE A O 1
ATOM 840 N N . THR A 1 110 ? -4.078 -9.814 4.920 1.00 82.75 110 THR A N 1
ATOM 841 C CA . THR A 1 110 ? -3.156 -10.554 4.047 1.00 82.75 110 THR A CA 1
ATOM 842 C C . THR A 1 110 ? -3.113 -9.933 2.656 1.00 82.75 110 THR A C 1
ATOM 844 O O . THR A 1 110 ? -2.030 -9.709 2.123 1.00 82.75 110 THR A O 1
ATOM 847 N N . LYS A 1 111 ? -4.266 -9.562 2.085 1.00 85.56 111 LYS A N 1
ATOM 848 C CA . LYS A 1 111 ? -4.318 -8.871 0.790 1.00 85.56 111 LYS A CA 1
ATOM 849 C C . LYS A 1 111 ? -3.567 -7.536 0.812 1.00 85.56 111 LYS A C 1
ATOM 851 O O . LYS A 1 111 ? -2.858 -7.227 -0.147 1.00 85.56 111 LYS A O 1
ATOM 856 N N . LEU A 1 112 ? -3.710 -6.750 1.882 1.00 90.56 112 LEU A N 1
ATOM 857 C CA . LEU A 1 112 ? -2.957 -5.505 2.052 1.00 90.56 112 LEU A CA 1
ATOM 858 C C . LEU A 1 112 ? -1.449 -5.767 2.151 1.00 90.56 112 LEU A C 1
ATOM 860 O O . LEU A 1 112 ? -0.680 -5.114 1.448 1.00 90.56 112 LEU A O 1
ATOM 864 N N . ALA A 1 113 ? -1.036 -6.748 2.955 1.00 85.69 113 ALA A N 1
ATOM 865 C CA . ALA A 1 113 ? 0.367 -7.129 3.101 1.00 85.69 113 ALA A 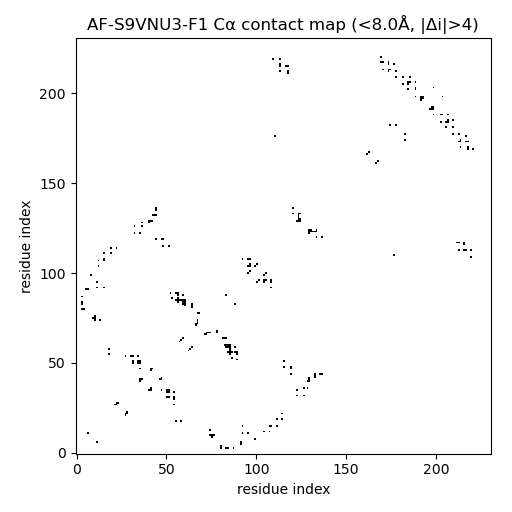CA 1
ATOM 866 C C . ALA A 1 113 ? 0.982 -7.564 1.761 1.00 85.69 113 ALA A C 1
ATOM 868 O O . ALA A 1 113 ? 2.023 -7.042 1.370 1.00 85.69 113 ALA A O 1
ATOM 869 N N . THR A 1 114 ? 0.300 -8.421 0.994 1.00 84.25 114 THR A N 1
ATOM 870 C CA . THR A 1 114 ? 0.750 -8.826 -0.347 1.00 84.25 114 THR A CA 1
ATOM 871 C C . THR A 1 114 ? 0.898 -7.627 -1.286 1.00 84.25 114 THR A C 1
ATOM 873 O O . THR A 1 114 ? 1.843 -7.570 -2.069 1.00 84.25 114 THR A O 1
ATOM 876 N N . MET A 1 115 ? 0.002 -6.638 -1.216 1.00 88.12 115 MET A N 1
ATOM 877 C CA . MET A 1 115 ? 0.130 -5.430 -2.036 1.00 88.12 115 MET A CA 1
ATOM 878 C C . MET A 1 115 ? 1.381 -4.617 -1.671 1.00 88.12 115 MET A C 1
ATOM 880 O O . MET A 1 115 ? 2.073 -4.135 -2.567 1.00 88.12 115 MET A O 1
ATOM 884 N N . VAL A 1 116 ? 1.696 -4.493 -0.379 1.00 90.00 116 VAL A N 1
ATOM 885 C CA . VAL A 1 116 ? 2.929 -3.840 0.089 1.00 90.00 116 VAL A CA 1
ATOM 886 C C . VAL A 1 116 ? 4.167 -4.603 -0.391 1.00 90.00 116 VAL A C 1
ATOM 888 O O . VAL A 1 116 ? 5.078 -3.993 -0.945 1.00 90.00 116 VAL A O 1
ATOM 891 N N . GLU A 1 117 ? 4.179 -5.933 -0.282 1.00 85.69 117 GLU A N 1
ATOM 892 C CA . GLU A 1 117 ? 5.278 -6.773 -0.783 1.00 85.69 117 GLU A CA 1
ATOM 893 C C . GLU A 1 117 ? 5.495 -6.607 -2.298 1.00 85.69 117 GLU A C 1
ATOM 895 O O . GLU A 1 117 ? 6.627 -6.465 -2.767 1.00 85.69 117 GLU A O 1
ATOM 900 N N . ASN A 1 118 ? 4.415 -6.538 -3.080 1.00 83.38 118 ASN A N 1
ATOM 901 C CA . ASN A 1 118 ? 4.507 -6.281 -4.519 1.00 83.38 118 ASN A CA 1
ATOM 902 C C . ASN A 1 118 ? 5.106 -4.908 -4.823 1.00 83.38 118 ASN A C 1
ATOM 904 O O . ASN A 1 118 ? 5.873 -4.762 -5.774 1.00 83.38 118 ASN A O 1
ATOM 908 N N . GLN A 1 119 ? 4.760 -3.896 -4.029 1.00 88.50 119 GLN A N 1
ATOM 909 C CA . GLN A 1 119 ? 5.314 -2.557 -4.179 1.00 88.50 119 GLN A CA 1
ATOM 910 C C . GLN A 1 119 ? 6.801 -2.522 -3.838 1.00 88.50 119 GLN A C 1
ATOM 912 O O . GLN A 1 119 ? 7.554 -1.902 -4.585 1.00 88.50 119 GLN A O 1
ATOM 917 N N . LEU A 1 120 ? 7.241 -3.238 -2.797 1.00 88.25 120 LEU A N 1
ATOM 918 C CA . LEU A 1 120 ? 8.665 -3.405 -2.486 1.00 88.25 120 LEU A CA 1
ATOM 919 C C . LEU A 1 120 ? 9.425 -3.989 -3.681 1.00 88.25 120 LEU A C 1
ATOM 921 O O . LEU A 1 120 ? 10.413 -3.406 -4.132 1.00 88.25 120 LEU A O 1
ATOM 925 N N . MET A 1 121 ? 8.930 -5.094 -4.248 1.00 84.56 121 MET A N 1
ATOM 926 C CA . MET A 1 121 ? 9.556 -5.726 -5.414 1.00 84.56 121 MET A CA 1
ATOM 927 C C . MET A 1 121 ? 9.547 -4.814 -6.646 1.00 84.56 121 MET A C 1
ATOM 929 O O . MET A 1 121 ? 10.568 -4.678 -7.322 1.00 84.56 121 MET A O 1
ATOM 933 N N . MET A 1 122 ? 8.423 -4.149 -6.927 1.00 88.06 122 MET A N 1
ATOM 934 C CA . MET A 1 122 ? 8.294 -3.215 -8.048 1.00 88.06 122 MET A CA 1
ATOM 935 C C . MET A 1 122 ? 9.266 -2.039 -7.915 1.00 88.06 122 MET A C 1
ATOM 937 O O . MET A 1 122 ? 9.922 -1.676 -8.894 1.00 88.06 122 MET A O 1
ATOM 941 N N . LEU A 1 123 ? 9.396 -1.457 -6.722 1.00 88.81 123 LEU A N 1
ATOM 942 C CA . LEU A 1 123 ? 10.326 -0.360 -6.472 1.00 88.81 123 LEU A CA 1
ATOM 943 C C . LEU A 1 123 ? 11.771 -0.816 -6.649 1.00 88.81 123 LEU A C 1
ATOM 945 O O . LEU A 1 123 ? 12.505 -0.189 -7.405 1.00 88.81 123 LEU A O 1
ATOM 949 N N . ALA A 1 124 ? 12.160 -1.938 -6.044 1.00 86.62 124 ALA A N 1
ATOM 950 C CA . ALA A 1 124 ? 13.513 -2.467 -6.186 1.00 86.62 124 ALA A CA 1
ATOM 951 C C . ALA A 1 124 ? 13.872 -2.831 -7.638 1.00 86.62 124 ALA A C 1
ATOM 953 O O . ALA A 1 124 ? 15.023 -2.682 -8.042 1.00 86.62 124 ALA A O 1
ATOM 954 N N . ALA A 1 125 ? 12.898 -3.275 -8.439 1.00 81.94 125 ALA A N 1
ATOM 955 C CA . ALA A 1 125 ? 13.110 -3.621 -9.843 1.00 81.94 125 ALA A CA 1
ATOM 956 C C . ALA A 1 125 ? 13.105 -2.410 -10.794 1.00 81.94 125 ALA A C 1
ATOM 958 O O . ALA A 1 125 ? 13.729 -2.465 -11.853 1.00 81.94 125 ALA A O 1
ATOM 959 N N . THR A 1 126 ? 12.375 -1.337 -10.469 1.00 85.12 126 THR A N 1
ATOM 960 C CA . THR A 1 126 ? 12.147 -0.210 -11.398 1.00 85.12 126 THR A CA 1
ATOM 961 C C . THR A 1 126 ? 12.836 1.090 -10.999 1.00 85.12 126 THR A C 1
ATOM 963 O O . THR A 1 126 ? 12.928 1.992 -11.831 1.00 85.12 126 THR A O 1
ATOM 966 N N . VAL A 1 127 ? 13.333 1.201 -9.765 1.00 88.94 127 VAL A N 1
ATOM 967 C CA . VAL A 1 127 ? 14.070 2.366 -9.264 1.00 88.94 127 VAL A CA 1
ATOM 968 C C . VAL A 1 127 ? 15.563 2.020 -9.214 1.00 88.94 127 VAL A C 1
ATOM 970 O O . VAL A 1 127 ? 15.980 1.260 -8.339 1.00 88.94 127 VAL A O 1
ATOM 973 N N . PRO A 1 128 ? 16.404 2.570 -10.114 1.00 86.44 128 PRO A N 1
ATOM 974 C CA . PRO A 1 128 ? 17.822 2.206 -10.202 1.00 86.44 128 PRO A CA 1
ATOM 975 C C . PRO A 1 128 ? 18.602 2.391 -8.893 1.00 86.44 128 PRO A C 1
ATOM 977 O O . PRO A 1 128 ? 19.479 1.586 -8.572 1.00 86.44 128 PRO A O 1
ATOM 980 N N . GLN A 1 129 ? 18.253 3.414 -8.107 1.00 87.94 129 GLN A N 1
ATOM 981 C CA . GLN A 1 129 ? 18.860 3.711 -6.807 1.00 87.94 129 GLN A CA 1
ATOM 982 C C . GLN A 1 129 ? 18.638 2.586 -5.776 1.00 87.94 129 GLN A C 1
ATOM 984 O O . GLN A 1 129 ? 19.443 2.419 -4.861 1.00 87.94 129 GLN A O 1
ATOM 989 N N . LEU A 1 130 ? 17.587 1.779 -5.951 1.00 89.19 130 LEU A N 1
ATOM 990 C CA . LEU A 1 130 ? 17.220 0.666 -5.072 1.00 89.19 130 LEU A CA 1
ATOM 991 C C . LEU A 1 130 ? 17.666 -0.700 -5.607 1.00 89.19 130 LEU A C 1
ATOM 993 O O . LEU A 1 130 ? 17.338 -1.723 -5.015 1.00 89.19 130 LEU A O 1
ATOM 997 N N . SER A 1 131 ? 18.439 -0.744 -6.696 1.00 83.69 131 SER A N 1
ATOM 998 C CA . SER A 1 131 ? 18.915 -1.999 -7.307 1.00 83.69 131 SER A CA 1
ATOM 999 C C . SER A 1 131 ? 19.655 -2.920 -6.326 1.00 83.69 131 SER A C 1
ATOM 1001 O O . SER A 1 131 ? 19.570 -4.143 -6.431 1.00 83.69 131 SER A O 1
ATOM 1003 N N . HIS A 1 132 ? 20.324 -2.352 -5.321 1.00 83.25 132 HIS A N 1
ATOM 1004 C CA . HIS A 1 132 ? 20.969 -3.104 -4.244 1.00 83.25 132 HIS A CA 1
ATOM 1005 C C . HIS A 1 132 ? 19.970 -3.906 -3.382 1.00 83.25 132 HIS A C 1
ATOM 1007 O O . HIS A 1 132 ? 20.289 -5.009 -2.938 1.00 83.25 132 HIS A O 1
ATOM 1013 N N . LEU A 1 133 ? 18.741 -3.405 -3.207 1.00 85.62 133 LEU A N 1
ATOM 1014 C CA . LEU A 1 133 ? 17.667 -4.089 -2.478 1.00 85.62 133 LEU A CA 1
ATOM 1015 C C . LEU A 1 133 ? 17.054 -5.232 -3.289 1.00 85.62 133 LEU A C 1
ATOM 1017 O O . LEU A 1 133 ? 16.528 -6.177 -2.710 1.00 85.62 133 LEU A O 1
ATOM 1021 N N . GLN A 1 134 ? 17.155 -5.207 -4.622 1.00 79.19 134 GLN A N 1
ATOM 1022 C CA . GLN A 1 134 ? 16.595 -6.261 -5.474 1.00 79.19 134 GLN A CA 1
ATOM 1023 C C . GLN A 1 134 ? 17.187 -7.640 -5.144 1.00 79.19 134 GLN A C 1
ATOM 1025 O O . GLN A 1 134 ? 16.477 -8.644 -5.153 1.00 79.19 134 GLN A O 1
ATOM 1030 N N . GLN A 1 135 ? 18.480 -7.697 -4.814 1.00 70.88 135 GLN A N 1
ATOM 1031 C CA . GLN A 1 135 ? 19.140 -8.941 -4.407 1.00 70.88 135 GLN A CA 1
ATOM 1032 C C . GLN A 1 135 ? 18.713 -9.391 -3.005 1.00 70.88 135 GLN A C 1
ATOM 1034 O O . GLN A 1 135 ? 18.540 -10.587 -2.778 1.00 70.88 135 GLN A O 1
ATOM 1039 N N . GLN A 1 136 ? 18.492 -8.447 -2.086 1.00 73.31 136 GLN A N 1
ATOM 1040 C CA . GLN A 1 136 ? 18.029 -8.741 -0.728 1.00 73.31 136 GLN A CA 1
ATOM 1041 C C . GLN A 1 136 ? 16.594 -9.287 -0.731 1.00 73.31 136 GLN A C 1
ATOM 1043 O O . GLN A 1 136 ? 16.335 -10.334 -0.142 1.00 73.31 136 GLN A O 1
ATOM 1048 N N . LEU A 1 137 ? 15.696 -8.649 -1.486 1.00 68.69 137 LEU A N 1
ATOM 1049 C CA . LEU A 1 137 ? 14.288 -9.043 -1.608 1.00 68.69 137 LEU A CA 1
ATOM 1050 C C . LEU A 1 137 ? 14.107 -10.364 -2.377 1.00 68.69 137 LEU A C 1
ATOM 1052 O O . LEU A 1 137 ? 13.222 -11.163 -2.064 1.00 68.69 137 LEU A O 1
ATOM 1056 N N . ASN A 1 138 ? 14.976 -10.648 -3.354 1.00 63.88 138 ASN A N 1
ATOM 1057 C CA . ASN A 1 138 ? 14.979 -11.937 -4.052 1.00 63.88 138 ASN A CA 1
ATOM 1058 C C . ASN A 1 138 ? 15.615 -13.072 -3.226 1.00 63.88 138 ASN A C 1
ATOM 1060 O O . ASN A 1 138 ? 15.309 -14.238 -3.479 1.00 63.88 138 ASN A O 1
ATOM 1064 N N . GLY A 1 139 ? 16.477 -12.749 -2.255 1.00 51.53 139 GLY A N 1
ATOM 1065 C CA . GLY A 1 139 ? 17.313 -13.699 -1.509 1.00 51.53 139 GLY A CA 1
ATOM 1066 C C . GLY A 1 139 ? 16.837 -14.069 -0.097 1.00 51.53 139 GLY A C 1
ATOM 1067 O O . GLY A 1 139 ? 17.572 -14.732 0.637 1.00 51.53 139 GLY A O 1
ATOM 1068 N N . GLY A 1 140 ? 15.642 -13.654 0.321 1.00 42.38 140 GLY A N 1
ATOM 1069 C CA . GLY A 1 140 ? 15.186 -13.792 1.707 1.00 42.38 140 GLY A CA 1
ATOM 1070 C C . GLY A 1 140 ? 14.815 -15.215 2.146 1.00 42.38 140 GLY A C 1
ATOM 1071 O O . GLY A 1 140 ? 13.630 -15.516 2.272 1.00 42.38 140 GLY A O 1
ATOM 1072 N N . GLY A 1 141 ? 15.810 -16.066 2.444 1.00 38.59 141 GLY A N 1
ATOM 1073 C CA . GLY A 1 141 ? 15.613 -17.276 3.259 1.00 38.59 141 GLY A CA 1
ATOM 1074 C C . GLY A 1 141 ? 16.507 -18.492 2.987 1.00 38.59 141 GLY A C 1
ATOM 1075 O O . GLY A 1 141 ? 15.989 -19.602 2.944 1.00 38.59 141 GLY A O 1
ATOM 1076 N N . GLY A 1 142 ? 17.827 -18.345 2.842 1.00 34.62 142 GLY A N 1
ATOM 1077 C CA . GLY A 1 142 ? 18.728 -19.502 2.764 1.00 34.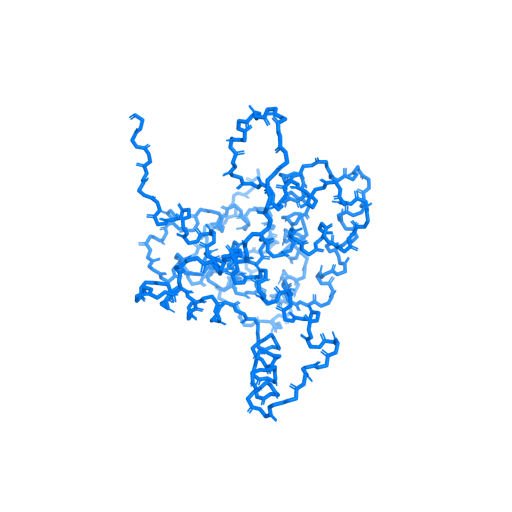62 142 GLY A CA 1
ATOM 1078 C C . GLY A 1 142 ? 20.096 -19.229 3.377 1.00 34.62 142 GLY A C 1
ATOM 1079 O O . GLY A 1 142 ? 20.899 -18.502 2.804 1.00 34.62 142 GLY A O 1
ATOM 1080 N N . HIS A 1 143 ? 20.380 -19.843 4.528 1.00 39.94 143 HIS A N 1
ATOM 1081 C CA . HIS A 1 143 ? 21.752 -20.065 4.989 1.00 39.94 143 HIS A CA 1
ATOM 1082 C C . HIS A 1 143 ? 22.478 -20.912 3.927 1.00 39.94 143 HIS A C 1
ATOM 1084 O O . HIS A 1 143 ? 22.322 -22.130 3.882 1.00 39.94 143 HIS A O 1
ATOM 1090 N N . GLY A 1 144 ? 23.224 -20.266 3.032 1.00 30.84 144 GLY A N 1
ATOM 1091 C CA . GLY A 1 144 ? 24.036 -20.936 2.023 1.00 30.84 144 GLY A CA 1
ATOM 1092 C C . GLY A 1 144 ? 25.393 -21.310 2.601 1.00 30.84 144 GLY A C 1
ATOM 1093 O O . GLY A 1 144 ? 26.265 -20.454 2.741 1.00 30.84 144 GLY A O 1
ATOM 1094 N N . HIS A 1 145 ? 25.573 -22.587 2.937 1.00 33.56 145 HIS A N 1
ATOM 1095 C CA . HIS A 1 145 ? 26.894 -23.152 3.175 1.00 33.56 145 HIS A CA 1
ATOM 1096 C C . HIS A 1 145 ? 27.776 -22.949 1.937 1.00 33.56 145 HIS A C 1
ATOM 1098 O O . HIS A 1 145 ? 27.435 -23.365 0.832 1.00 33.56 145 HIS A O 1
ATOM 1104 N N . SER A 1 146 ? 28.930 -22.321 2.15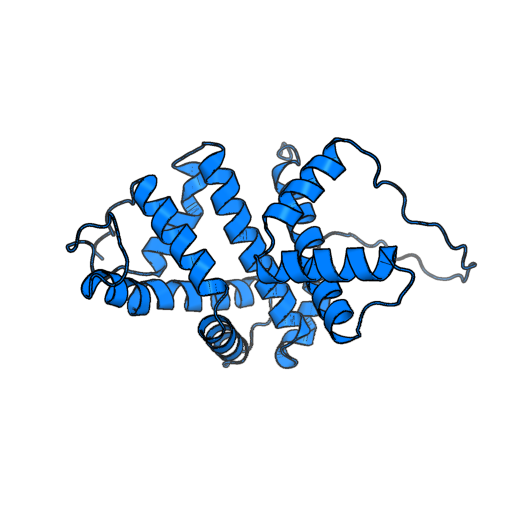8 1.00 30.41 146 SER A N 1
ATOM 1105 C CA . SER A 1 146 ? 30.053 -22.321 1.230 1.00 30.41 146 SER A CA 1
ATOM 1106 C C . SER A 1 146 ? 30.482 -23.765 0.964 1.00 30.41 146 SER A C 1
ATOM 1108 O O . SER A 1 146 ? 30.905 -24.460 1.887 1.00 30.41 146 SER A O 1
ATOM 1110 N N . HIS A 1 147 ? 30.391 -24.210 -0.286 1.00 33.69 147 HIS A N 1
ATOM 1111 C CA . HIS A 1 147 ? 31.151 -25.355 -0.769 1.00 33.69 147 HIS A CA 1
ATOM 1112 C C . HIS A 1 147 ? 32.014 -24.895 -1.934 1.00 33.69 147 HIS A C 1
ATOM 1114 O O . HIS A 1 147 ? 31.526 -24.481 -2.985 1.00 33.69 147 HIS A O 1
ATOM 1120 N N . GLY A 1 148 ? 33.323 -24.924 -1.692 1.00 33.44 148 GLY A N 1
ATOM 1121 C CA . GLY A 1 148 ? 34.334 -24.678 -2.699 1.00 33.44 148 GLY A CA 1
ATOM 1122 C C . GLY A 1 148 ? 34.312 -25.736 -3.803 1.00 33.44 148 GLY A C 1
ATOM 1123 O O . GLY A 1 148 ? 34.058 -26.908 -3.553 1.00 33.44 148 GLY A O 1
ATOM 1124 N N . GLY A 1 149 ? 34.614 -25.259 -5.011 1.00 37.09 149 GLY A N 1
ATOM 1125 C CA . GLY A 1 149 ? 35.299 -25.957 -6.098 1.00 37.09 149 GLY A CA 1
ATOM 1126 C C . GLY A 1 149 ? 34.847 -27.368 -6.474 1.00 37.09 149 GLY A C 1
ATOM 1127 O O . GLY A 1 149 ? 35.389 -28.328 -5.949 1.00 37.09 149 GLY A O 1
ATOM 1128 N N . GLN A 1 150 ? 34.007 -27.486 -7.509 1.00 30.77 150 GLN A N 1
ATOM 1129 C CA . GLN A 1 150 ? 34.293 -28.265 -8.733 1.00 30.77 150 GLN A CA 1
ATOM 1130 C C . GLN A 1 150 ? 33.127 -28.172 -9.745 1.00 30.77 150 GLN A C 1
ATOM 1132 O O . GLN A 1 150 ? 31.985 -27.967 -9.335 1.00 30.77 150 GLN A O 1
ATOM 1137 N N . PRO A 1 151 ? 33.388 -28.291 -11.065 1.00 48.78 151 PRO A N 1
ATOM 1138 C CA . PRO A 1 151 ? 32.395 -28.052 -12.108 1.00 48.78 151 PRO A CA 1
ATOM 1139 C C . PRO A 1 151 ? 31.686 -29.355 -12.497 1.00 48.78 151 PRO A C 1
ATOM 1141 O O . PRO A 1 151 ? 32.332 -30.274 -12.995 1.00 48.78 151 PRO A O 1
ATOM 1144 N N . CYS A 1 152 ? 30.362 -29.432 -12.332 1.00 31.89 152 CYS A N 1
ATOM 1145 C CA . CYS A 1 152 ? 29.582 -30.582 -12.799 1.00 31.89 152 CYS A CA 1
ATOM 1146 C C . CYS A 1 152 ? 28.256 -30.173 -13.463 1.00 31.89 152 CYS A C 1
ATOM 1148 O O . CYS A 1 152 ? 27.367 -29.628 -12.820 1.00 31.89 152 CYS A O 1
ATOM 1150 N N . ASN A 1 153 ? 28.179 -30.505 -14.757 1.00 32.44 153 ASN A N 1
ATOM 1151 C CA . ASN A 1 153 ? 27.035 -30.953 -15.561 1.00 32.44 153 ASN A CA 1
ATOM 1152 C C . ASN A 1 153 ? 25.638 -30.341 -15.331 1.00 32.44 153 ASN A C 1
ATOM 1154 O O . ASN A 1 153 ? 24.928 -30.665 -14.383 1.00 32.44 153 ASN A O 1
ATOM 1158 N N . HIS A 1 154 ? 25.174 -29.595 -16.339 1.00 34.16 154 HIS A N 1
ATOM 1159 C CA . HIS A 1 154 ? 23.770 -29.236 -16.525 1.00 34.16 154 HIS A CA 1
ATOM 1160 C C . HIS A 1 154 ? 22.922 -30.461 -16.902 1.00 34.16 154 HIS A C 1
ATOM 1162 O O . HIS A 1 154 ? 22.963 -30.931 -18.038 1.00 34.16 154 HIS A O 1
ATOM 1168 N N . GLN A 1 155 ? 22.091 -30.924 -15.968 1.00 28.88 155 GLN A N 1
ATOM 1169 C CA . GLN A 1 155 ? 20.917 -31.739 -16.265 1.00 28.88 155 GLN A CA 1
ATOM 1170 C C . GLN A 1 155 ? 19.667 -30.891 -16.005 1.00 28.88 155 GLN A C 1
ATOM 1172 O O . GLN A 1 155 ? 19.450 -30.413 -14.893 1.00 28.88 155 GLN A O 1
ATOM 1177 N N . HIS A 1 156 ? 18.868 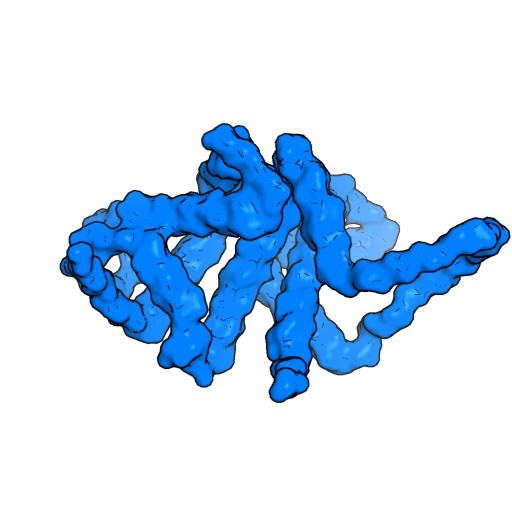-30.664 -17.052 1.00 39.72 156 HIS A N 1
ATOM 1178 C CA . HIS A 1 156 ? 17.565 -30.004 -16.970 1.00 39.72 156 HIS A CA 1
ATOM 1179 C C . HIS A 1 156 ? 16.599 -30.863 -16.137 1.00 39.72 156 HIS A C 1
ATOM 1181 O O . HIS A 1 156 ? 15.911 -31.734 -16.663 1.00 39.72 156 HIS A O 1
ATOM 1187 N N . GLY A 1 157 ? 16.564 -30.626 -14.827 1.00 30.58 157 GLY A N 1
ATOM 1188 C CA . GLY A 1 157 ? 15.499 -31.081 -13.942 1.00 30.58 157 GLY A CA 1
ATOM 1189 C C . GLY A 1 157 ? 14.406 -30.022 -13.888 1.00 30.58 157 GLY A C 1
ATOM 1190 O O . GLY A 1 157 ? 14.649 -28.906 -13.432 1.00 30.58 157 GLY A O 1
ATOM 1191 N N . ALA A 1 158 ? 13.213 -30.359 -14.374 1.00 34.12 158 ALA A N 1
ATOM 1192 C CA . ALA A 1 158 ? 12.001 -29.596 -14.093 1.00 34.12 158 ALA A CA 1
ATOM 1193 C C . ALA A 1 158 ? 11.849 -29.398 -12.569 1.00 34.12 158 ALA A C 1
ATOM 1195 O O . ALA A 1 158 ? 12.171 -30.324 -11.815 1.00 34.12 158 ALA A O 1
ATOM 1196 N N . PRO A 1 159 ? 11.374 -28.233 -12.088 1.00 38.03 159 PRO A N 1
ATOM 1197 C CA . PRO A 1 159 ? 11.145 -28.049 -10.663 1.00 38.03 159 PRO A CA 1
ATOM 1198 C C . PRO A 1 159 ? 10.067 -29.042 -10.199 1.00 38.03 159 PRO A C 1
ATOM 1200 O O . PRO A 1 159 ? 9.018 -29.150 -10.843 1.00 38.03 159 PRO A O 1
ATOM 1203 N N . PRO A 1 160 ? 10.302 -29.798 -9.116 1.00 44.09 160 PRO A N 1
ATOM 1204 C CA . PRO A 1 160 ? 9.292 -30.683 -8.579 1.00 44.09 160 PRO A CA 1
ATOM 1205 C C . PRO A 1 160 ? 8.271 -29.862 -7.776 1.00 44.09 160 PRO A C 1
ATOM 1207 O O . PRO A 1 160 ? 8.616 -28.876 -7.130 1.00 44.09 160 PRO A O 1
ATOM 1210 N N . ILE A 1 161 ? 7.040 -30.380 -7.736 1.00 43.44 161 ILE A N 1
ATOM 1211 C CA . ILE A 1 161 ? 5.946 -30.042 -6.806 1.00 43.44 161 ILE A CA 1
ATOM 1212 C C . ILE A 1 161 ? 5.044 -28.860 -7.224 1.00 43.44 161 ILE A C 1
ATOM 1214 O O . ILE A 1 161 ? 5.114 -27.764 -6.683 1.00 43.44 161 ILE A O 1
ATOM 1218 N N . LEU A 1 162 ? 4.098 -29.134 -8.131 1.00 46.62 162 LEU A N 1
ATOM 1219 C CA . LEU A 1 162 ? 2.944 -28.265 -8.435 1.00 46.62 162 LEU A CA 1
ATOM 1220 C C . LEU A 1 162 ? 1.606 -29.043 -8.447 1.00 46.62 162 LEU A C 1
ATOM 1222 O O . LEU A 1 162 ? 0.664 -28.641 -9.112 1.00 46.62 162 LEU A O 1
ATOM 1226 N N . ASN A 1 163 ? 1.529 -30.176 -7.732 1.00 48.62 163 ASN A N 1
ATOM 1227 C CA . ASN A 1 163 ? 0.395 -31.120 -7.779 1.00 48.62 163 ASN A CA 1
ATOM 1228 C C . ASN A 1 163 ? -0.171 -31.473 -6.385 1.00 48.62 163 ASN A C 1
ATOM 1230 O O . ASN A 1 163 ? -0.535 -32.622 -6.136 1.00 48.62 163 ASN A O 1
ATOM 1234 N N . SER A 1 164 ? -0.225 -30.526 -5.440 1.00 59.56 164 SER A N 1
ATOM 1235 C CA . SER A 1 164 ? -0.983 -30.736 -4.196 1.00 59.56 164 SER A CA 1
ATOM 1236 C C . SER A 1 164 ? -2.320 -29.979 -4.260 1.00 59.56 164 SER A C 1
ATOM 1238 O O . SER A 1 164 ? -2.342 -28.831 -4.705 1.00 59.56 164 SER A O 1
ATOM 1240 N N . PRO A 1 165 ? -3.442 -30.549 -3.772 1.00 64.19 165 PRO A N 1
ATOM 1241 C CA . PRO A 1 165 ? -4.719 -29.822 -3.676 1.00 64.19 165 PRO A CA 1
ATOM 1242 C C . PRO A 1 165 ? -4.595 -28.504 -2.893 1.00 64.19 165 PRO A C 1
ATOM 1244 O O . PRO A 1 165 ? -5.320 -27.537 -3.122 1.00 64.19 165 PRO A O 1
ATOM 1247 N N . GLN A 1 166 ? -3.631 -28.452 -1.972 1.00 64.94 166 GLN A N 1
ATOM 1248 C CA . GLN A 1 166 ? -3.299 -27.261 -1.204 1.00 64.94 166 GLN A CA 1
ATOM 1249 C C . GLN A 1 166 ? -2.609 -26.185 -2.061 1.00 64.94 166 GLN A C 1
ATOM 1251 O O . GLN A 1 166 ? -2.924 -25.006 -1.902 1.00 64.94 166 GLN A O 1
ATOM 1256 N N . SER A 1 167 ? -1.721 -26.551 -2.999 1.00 66.69 167 SER A N 1
ATOM 1257 C CA . SER A 1 167 ? -1.107 -25.576 -3.912 1.00 66.69 167 SER A CA 1
ATOM 1258 C C . SER A 1 167 ? -2.116 -25.007 -4.900 1.00 66.69 167 SER A C 1
ATOM 1260 O O . SER A 1 167 ? -2.059 -23.817 -5.193 1.00 66.69 167 SER A O 1
ATOM 1262 N N . GLU A 1 168 ? -3.075 -25.809 -5.368 1.00 72.38 168 GLU A N 1
ATOM 1263 C CA . GLU A 1 168 ? -4.166 -25.323 -6.222 1.00 72.38 168 GLU A CA 1
ATOM 1264 C C . GLU A 1 168 ? -5.061 -24.317 -5.489 1.00 72.38 168 GLU A C 1
ATOM 1266 O O . GLU A 1 168 ? -5.384 -23.259 -6.032 1.00 72.38 168 GLU A O 1
ATOM 1271 N N . ALA A 1 169 ? -5.419 -24.599 -4.232 1.00 71.44 169 ALA A N 1
ATOM 1272 C CA . ALA A 1 169 ? -6.193 -23.672 -3.411 1.00 71.44 169 ALA A CA 1
ATOM 1273 C C . ALA A 1 169 ? -5.436 -22.353 -3.174 1.00 71.44 169 ALA A C 1
ATOM 1275 O O . ALA A 1 169 ? -6.014 -21.272 -3.312 1.00 71.44 169 ALA A O 1
ATOM 1276 N N . MET A 1 170 ? -4.133 -22.430 -2.883 1.00 70.62 170 MET A N 1
ATOM 1277 C CA . MET A 1 170 ? -3.280 -21.249 -2.727 1.00 70.62 170 MET A CA 1
ATOM 1278 C C . MET A 1 170 ? -3.129 -20.470 -4.033 1.00 70.62 170 MET A C 1
ATOM 1280 O O . MET A 1 170 ? -3.248 -19.250 -4.023 1.00 70.62 170 MET A O 1
ATOM 1284 N N . MET A 1 171 ? -2.941 -21.148 -5.165 1.00 77.19 171 MET A N 1
ATOM 1285 C CA . MET A 1 171 ? -2.856 -20.503 -6.475 1.00 77.19 171 MET A CA 1
ATOM 1286 C C . MET A 1 171 ? -4.174 -19.813 -6.840 1.00 77.19 171 MET A C 1
ATOM 1288 O O . MET A 1 171 ? -4.162 -18.681 -7.319 1.00 77.19 171 MET A O 1
ATOM 1292 N N . LYS A 1 172 ? -5.322 -20.432 -6.542 1.00 77.25 172 LYS A N 1
ATOM 1293 C CA . LYS A 1 172 ? -6.637 -19.814 -6.744 1.00 77.25 172 LYS A CA 1
ATOM 1294 C C . LYS A 1 172 ? -6.799 -18.544 -5.908 1.00 77.25 172 LYS A C 1
ATOM 1296 O O . LYS A 1 172 ? -7.276 -17.537 -6.429 1.00 77.25 172 LYS A O 1
ATOM 1301 N N . MET A 1 173 ? -6.375 -18.562 -4.644 1.00 74.94 173 MET A N 1
ATOM 1302 C CA . MET A 1 173 ? -6.377 -17.359 -3.805 1.00 74.94 173 MET A CA 1
ATOM 1303 C C . MET A 1 173 ? -5.387 -16.300 -4.310 1.00 74.94 173 MET A C 1
ATOM 1305 O O . MET A 1 173 ? -5.726 -15.119 -4.349 1.00 74.94 173 MET A O 1
ATOM 1309 N N . ALA A 1 174 ? -4.214 -16.711 -4.793 1.00 75.44 174 ALA A N 1
ATOM 1310 C CA . ALA A 1 174 ? -3.228 -15.811 -5.381 1.00 75.44 174 ALA A CA 1
ATOM 1311 C C . ALA A 1 174 ? -3.803 -15.084 -6.607 1.00 75.44 174 ALA A C 1
ATOM 1313 O O . ALA A 1 174 ? -3.722 -13.861 -6.696 1.00 75.44 174 ALA A O 1
ATOM 1314 N N . VAL A 1 175 ? -4.487 -15.801 -7.504 1.00 78.50 175 VAL A N 1
ATOM 1315 C CA . VAL A 1 175 ? -5.193 -15.213 -8.658 1.00 78.50 175 VAL A CA 1
ATOM 1316 C C . VAL A 1 175 ? -6.321 -14.276 -8.209 1.00 78.50 175 VAL A C 1
ATOM 1318 O O . VAL A 1 175 ? -6.532 -13.208 -8.788 1.00 78.50 175 VAL A O 1
ATOM 1321 N N . GLN A 1 176 ? -7.025 -14.620 -7.129 1.00 77.44 176 GLN A N 1
ATOM 1322 C CA . GLN A 1 176 ? -8.025 -13.736 -6.527 1.00 77.44 176 GLN A CA 1
ATOM 1323 C C . GLN A 1 176 ? -7.416 -12.479 -5.880 1.00 77.44 176 GLN A C 1
ATOM 1325 O O . GLN A 1 176 ? -8.109 -11.471 -5.743 1.00 77.44 176 GLN A O 1
ATOM 1330 N N . SER A 1 177 ? -6.130 -12.480 -5.537 1.00 74.06 177 SER A N 1
ATOM 1331 C CA . SER A 1 177 ? -5.443 -11.287 -5.028 1.00 74.06 177 SER A CA 1
ATOM 1332 C C . SER A 1 177 ? -5.028 -10.301 -6.131 1.00 74.06 177 SER A C 1
ATOM 1334 O O . SER A 1 177 ? -4.767 -9.135 -5.837 1.00 74.06 177 SER A O 1
ATOM 1336 N N . LEU A 1 178 ? -5.007 -10.745 -7.394 1.00 78.25 178 LEU A N 1
ATOM 1337 C CA . LEU A 1 178 ? -4.667 -9.912 -8.550 1.00 78.25 178 LEU A CA 1
ATOM 1338 C C . LEU A 1 178 ? -5.716 -8.823 -8.807 1.00 78.25 178 LEU A C 1
ATOM 1340 O O . LEU A 1 178 ? -6.912 -9.013 -8.547 1.00 78.25 178 LEU A O 1
ATOM 1344 N N . SER A 1 179 ? -5.267 -7.699 -9.373 1.00 76.62 179 SER A N 1
ATOM 1345 C CA . SER A 1 179 ? -6.148 -6.631 -9.852 1.00 76.62 179 SER A CA 1
ATOM 1346 C C . SER A 1 179 ? -6.969 -7.080 -11.074 1.00 76.62 179 SER A C 1
ATOM 1348 O O . SER A 1 179 ? -6.581 -8.028 -11.763 1.00 76.62 179 SER A O 1
ATOM 1350 N N . PRO A 1 180 ? -8.094 -6.407 -11.391 1.00 76.94 180 PRO A N 1
ATOM 1351 C CA . PRO A 1 180 ? -8.882 -6.727 -12.583 1.00 76.94 180 PRO A CA 1
ATOM 1352 C C . PRO A 1 180 ? -8.050 -6.698 -13.872 1.00 76.94 180 PRO A C 1
ATOM 1354 O O . PRO A 1 180 ? -8.085 -7.658 -14.634 1.00 76.94 180 PRO A O 1
ATOM 1357 N N . ALA A 1 181 ? -7.215 -5.668 -14.052 1.00 76.00 181 ALA A N 1
ATOM 1358 C CA . ALA A 1 181 ? -6.339 -5.543 -15.217 1.00 76.00 181 ALA A CA 1
ATOM 1359 C C . ALA A 1 181 ? -5.316 -6.691 -15.307 1.00 76.00 181 ALA A C 1
ATOM 1361 O O . ALA A 1 181 ? -5.085 -7.238 -16.379 1.00 76.00 181 ALA A O 1
ATOM 1362 N N . GLN A 1 182 ? -4.744 -7.114 -14.174 1.00 77.94 182 GLN A N 1
ATOM 1363 C CA . GLN A 1 182 ? -3.811 -8.245 -14.132 1.00 77.94 182 GLN A CA 1
ATOM 1364 C C . GLN A 1 182 ? -4.488 -9.577 -14.467 1.00 77.94 182 GLN A C 1
ATOM 1366 O O . GLN A 1 182 ? -3.887 -10.411 -15.140 1.00 77.94 182 GLN A O 1
ATOM 1371 N N . ARG A 1 183 ? -5.735 -9.786 -14.027 1.00 82.94 183 ARG A N 1
ATOM 1372 C CA . ARG A 1 183 ? -6.508 -10.979 -14.404 1.00 82.94 183 ARG A CA 1
ATOM 1373 C C . ARG A 1 183 ? -6.829 -10.991 -15.892 1.00 82.94 183 ARG A C 1
ATOM 1375 O O . ARG A 1 183 ? -6.666 -12.024 -16.526 1.00 82.94 183 ARG A O 1
ATOM 1382 N N . GLU A 1 184 ? -7.202 -9.844 -16.456 1.00 85.25 184 GLU A N 1
ATOM 1383 C CA . GLU A 1 184 ? -7.411 -9.712 -17.900 1.00 85.25 184 GLU A CA 1
ATOM 1384 C C . GLU A 1 184 ? -6.137 -10.030 -18.688 1.00 85.25 184 GLU A C 1
ATOM 1386 O O . GLU A 1 184 ? -6.201 -10.732 -19.696 1.00 85.25 184 GLU A O 1
ATOM 1391 N N . THR A 1 185 ? -4.970 -9.565 -18.230 1.00 83.94 185 THR A N 1
ATOM 1392 C CA . THR A 1 185 ? -3.684 -9.935 -18.838 1.00 83.94 185 THR A CA 1
ATOM 1393 C C . THR A 1 185 ? -3.439 -11.443 -18.755 1.00 83.94 185 THR A C 1
ATOM 1395 O O . THR A 1 185 ? -3.056 -12.049 -19.755 1.00 8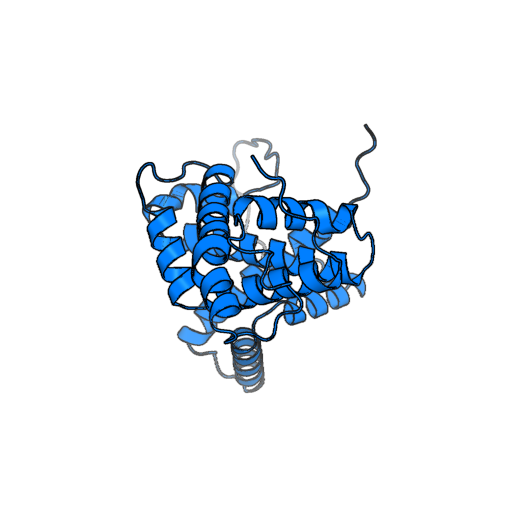3.94 185 THR A O 1
ATOM 1398 N N . LEU A 1 186 ? -3.722 -12.072 -17.612 1.00 85.56 186 LEU A N 1
ATOM 1399 C CA . LEU A 1 186 ? -3.618 -13.524 -17.424 1.00 85.56 186 LEU A CA 1
ATOM 1400 C C . LEU A 1 186 ? -4.497 -14.294 -18.422 1.00 85.56 186 LEU A C 1
ATOM 1402 O O . LEU A 1 186 ? -3.997 -15.178 -19.118 1.00 85.56 186 LEU A O 1
ATOM 1406 N N . ASP A 1 187 ? -5.764 -13.896 -18.566 1.00 87.31 187 ASP A N 1
ATOM 1407 C CA . ASP A 1 187 ? -6.713 -14.503 -19.506 1.00 87.31 187 ASP A CA 1
ATOM 1408 C C . ASP A 1 187 ? -6.270 -14.317 -20.966 1.00 87.31 187 ASP A C 1
ATOM 1410 O O . ASP A 1 187 ? -6.365 -15.243 -21.781 1.00 87.31 187 ASP A O 1
ATOM 1414 N N . ARG A 1 188 ? -5.751 -13.131 -21.323 1.00 86.25 188 ARG A N 1
ATOM 1415 C CA . ARG A 1 188 ? -5.215 -12.861 -22.670 1.00 86.25 188 ARG A CA 1
ATOM 1416 C C . ARG A 1 188 ? -4.006 -13.738 -22.979 1.00 86.25 188 ARG A C 1
ATOM 1418 O O . ARG A 1 188 ? -3.943 -14.315 -24.070 1.00 86.25 188 ARG A O 1
ATOM 1425 N N . VAL A 1 189 ? -3.066 -13.852 -22.041 1.00 85.56 189 VAL A N 1
ATOM 1426 C CA . VAL A 1 189 ? -1.866 -14.685 -22.188 1.00 85.56 189 VAL A CA 1
ATOM 1427 C C . VAL A 1 189 ? -2.256 -16.154 -22.315 1.00 85.56 189 VAL A C 1
ATOM 1429 O O . VAL A 1 189 ? -1.841 -16.807 -23.273 1.00 85.56 189 VAL A O 1
ATOM 1432 N N . GLU A 1 190 ? -3.111 -16.662 -21.424 1.00 85.81 190 GLU A N 1
ATOM 1433 C CA . GLU A 1 190 ? -3.555 -18.058 -21.444 1.00 85.81 190 GLU A CA 1
ATOM 1434 C C . GLU A 1 190 ? -4.276 -18.399 -22.755 1.00 85.81 190 GLU A C 1
ATOM 1436 O O . GLU A 1 190 ? -3.992 -19.424 -23.381 1.00 85.81 190 GLU A O 1
ATOM 1441 N N . LYS A 1 191 ? -5.164 -17.515 -23.226 1.00 86.94 191 LYS A N 1
ATOM 1442 C CA . LYS A 1 191 ? -5.867 -17.686 -24.502 1.00 86.94 191 LYS A CA 1
ATOM 1443 C C . LYS A 1 191 ? -4.908 -17.701 -25.694 1.00 86.94 191 LYS A C 1
ATOM 1445 O O . LYS A 1 191 ? -5.073 -18.524 -26.592 1.00 86.94 191 LYS A O 1
ATOM 1450 N N . THR A 1 192 ? -3.908 -16.821 -25.700 1.00 85.38 192 THR A N 1
ATOM 1451 C CA . THR A 1 192 ? -2.918 -16.725 -26.788 1.00 85.38 192 THR A CA 1
ATOM 1452 C C . THR A 1 192 ? -2.041 -17.975 -26.843 1.00 85.38 192 THR A C 1
ATOM 1454 O O . THR A 1 192 ? -1.862 -18.558 -27.913 1.00 85.38 192 THR A O 1
ATOM 1457 N N . MET A 1 193 ? -1.595 -18.455 -25.678 1.00 84.50 193 MET A N 1
ATOM 1458 C CA . MET A 1 193 ? -0.821 -19.690 -25.561 1.00 84.50 193 MET A CA 1
ATOM 1459 C C . MET A 1 193 ? -1.637 -20.929 -25.947 1.00 84.50 193 MET A C 1
ATOM 1461 O O . MET A 1 193 ? -1.134 -21.777 -26.682 1.00 84.50 193 MET A O 1
ATOM 1465 N N . LYS A 1 194 ? -2.913 -21.023 -25.536 1.00 87.12 194 LYS A N 1
ATOM 1466 C CA . LYS A 1 194 ? -3.828 -22.093 -25.989 1.00 87.12 194 LYS A CA 1
ATOM 1467 C C . LYS A 1 194 ? -4.068 -22.057 -27.498 1.00 87.12 194 LYS A C 1
ATOM 1469 O O . LYS A 1 194 ? -4.265 -23.102 -28.108 1.00 87.12 194 LYS A O 1
ATOM 1474 N N . GLY A 1 195 ? -4.024 -20.870 -28.100 1.00 88.50 195 GLY A N 1
ATOM 1475 C CA . GLY A 1 195 ? -4.073 -20.677 -29.548 1.00 88.50 195 GLY A CA 1
ATOM 1476 C C . GLY A 1 195 ? -2.768 -21.010 -30.283 1.00 88.50 195 GLY A C 1
ATOM 1477 O O . GLY A 1 195 ? -2.704 -20.813 -31.493 1.00 88.50 195 GLY A O 1
ATOM 1478 N N . GLY A 1 196 ? -1.724 -21.476 -29.586 1.00 84.44 196 GLY A N 1
ATOM 1479 C CA . GLY A 1 196 ? -0.435 -21.849 -30.178 1.00 84.44 196 GLY A CA 1
ATOM 1480 C C . GLY A 1 196 ? 0.431 -20.665 -30.618 1.00 84.44 196 GLY A C 1
ATOM 1481 O O . GLY A 1 196 ? 1.430 -20.863 -31.306 1.00 84.44 196 GLY A O 1
ATOM 1482 N N . SER A 1 197 ? 0.062 -19.439 -30.242 1.00 84.50 197 SER A N 1
ATOM 1483 C CA . SER A 1 197 ? 0.819 -18.229 -30.570 1.00 84.50 197 SER A CA 1
ATOM 1484 C C . SER A 1 197 ? 1.635 -17.752 -29.364 1.00 84.50 197 SER A C 1
ATOM 1486 O O . SER A 1 197 ? 1.185 -17.890 -28.223 1.00 84.50 197 SER A O 1
ATOM 1488 N N . PRO A 1 198 ? 2.831 -17.175 -29.577 1.00 81.88 198 PRO A N 1
ATOM 1489 C CA . PRO A 1 198 ? 3.578 -16.551 -28.495 1.00 81.88 198 PRO A CA 1
ATOM 1490 C C . PRO A 1 198 ? 2.840 -15.291 -27.997 1.00 81.88 198 PRO A C 1
ATOM 1492 O O . PRO A 1 198 ? 2.357 -14.507 -28.822 1.00 81.88 198 PRO A O 1
ATOM 1495 N N . PRO A 1 199 ? 2.749 -15.065 -26.672 1.00 86.50 199 PRO A N 1
ATOM 1496 C CA . PRO A 1 199 ? 2.223 -13.822 -26.116 1.00 86.50 199 PRO A CA 1
ATOM 1497 C C . PRO A 1 199 ? 3.038 -12.612 -26.571 1.00 86.50 199 PRO A C 1
ATOM 1499 O O . PRO A 1 199 ? 4.226 -12.722 -26.889 1.00 86.50 199 PRO A O 1
ATOM 1502 N N . LYS A 1 200 ? 2.416 -11.433 -26.569 1.00 83.69 200 LYS A N 1
ATOM 1503 C CA . LYS A 1 200 ? 3.125 -10.208 -26.933 1.00 83.69 200 LYS A CA 1
ATOM 1504 C C . LYS A 1 200 ? 4.211 -9.870 -25.898 1.00 83.69 200 LYS A C 1
ATOM 1506 O O . LYS A 1 200 ? 4.058 -10.201 -24.722 1.00 83.69 200 LYS A O 1
ATOM 1511 N N . PRO A 1 201 ? 5.279 -9.146 -26.285 1.00 76.00 201 PRO A N 1
ATOM 1512 C CA . PRO A 1 201 ? 6.331 -8.732 -25.352 1.00 76.00 201 PRO A CA 1
ATOM 1513 C C . PRO A 1 201 ? 5.822 -7.904 -24.160 1.00 76.00 201 PRO A C 1
ATOM 1515 O O . PRO A 1 201 ? 6.337 -8.040 -23.052 1.00 76.00 201 PRO A O 1
ATOM 1518 N N . GLU A 1 202 ? 4.808 -7.066 -24.385 1.00 73.56 202 GLU A N 1
ATOM 1519 C CA . GLU A 1 202 ? 4.120 -6.291 -23.344 1.00 73.56 202 GLU A CA 1
ATOM 1520 C C . GLU A 1 202 ? 3.417 -7.205 -22.331 1.00 73.56 202 GLU A C 1
ATOM 1522 O O . GLU A 1 202 ? 3.698 -7.126 -21.135 1.00 73.56 202 GLU A O 1
ATOM 1527 N N . ASP A 1 203 ? 2.623 -8.158 -22.824 1.00 77.38 203 ASP A N 1
ATOM 1528 C CA . ASP A 1 203 ? 1.928 -9.135 -21.992 1.00 77.38 203 ASP A CA 1
ATOM 1529 C C . ASP A 1 203 ? 2.924 -10.020 -21.225 1.00 77.38 203 ASP A C 1
ATOM 1531 O O . ASP A 1 203 ? 2.684 -10.339 -20.069 1.00 77.38 203 ASP A O 1
ATOM 1535 N N . MET A 1 204 ? 4.078 -10.378 -21.804 1.00 77.00 204 MET A N 1
ATOM 1536 C CA . MET A 1 204 ? 5.109 -11.150 -21.093 1.00 77.00 204 MET A CA 1
ATOM 1537 C C . MET A 1 204 ? 5.745 -10.376 -19.933 1.00 77.00 204 MET A C 1
ATOM 1539 O O . MET A 1 204 ? 6.032 -10.962 -18.887 1.00 77.00 204 MET A O 1
ATOM 1543 N N . ARG A 1 205 ? 5.958 -9.063 -20.088 1.00 72.38 205 ARG A N 1
ATOM 1544 C CA . ARG A 1 205 ? 6.474 -8.218 -19.002 1.00 72.38 205 ARG A CA 1
ATOM 1545 C C . ARG A 1 205 ? 5.456 -8.113 -17.869 1.00 72.38 205 ARG A C 1
ATOM 1547 O O . ARG A 1 205 ? 5.825 -8.224 -16.704 1.00 72.38 205 ARG A O 1
ATOM 1554 N N . GLU A 1 206 ? 4.185 -7.932 -18.203 1.00 75.75 206 GLU A N 1
ATOM 1555 C CA . GLU A 1 206 ? 3.110 -7.926 -17.212 1.00 75.75 206 GLU A CA 1
ATOM 1556 C C . GLU A 1 206 ? 2.932 -9.300 -16.556 1.00 75.75 206 GLU A C 1
ATOM 1558 O O . GLU A 1 206 ? 2.774 -9.384 -15.341 1.00 75.75 206 GLU A O 1
ATOM 1563 N N . MET A 1 207 ? 3.056 -10.385 -17.324 1.00 80.88 207 MET A N 1
ATOM 1564 C CA . MET A 1 207 ? 2.989 -11.755 -16.819 1.00 80.88 207 MET A CA 1
ATOM 1565 C C . MET A 1 207 ? 4.101 -12.041 -15.810 1.00 80.88 207 MET A C 1
ATOM 1567 O O . MET A 1 207 ? 3.862 -12.710 -14.809 1.00 80.88 207 MET A O 1
ATOM 1571 N N . PHE A 1 208 ? 5.301 -11.501 -16.030 1.00 75.44 208 PHE A N 1
ATOM 1572 C CA . PHE A 1 208 ? 6.394 -11.595 -15.066 1.00 75.44 208 PHE A CA 1
ATOM 1573 C C . PHE A 1 208 ? 6.039 -10.910 -13.738 1.00 75.44 208 PHE A C 1
ATOM 1575 O O . PHE A 1 208 ? 6.247 -11.487 -12.672 1.00 75.44 208 PHE A O 1
ATOM 1582 N N . MET A 1 209 ? 5.425 -9.724 -13.789 1.00 73.44 209 MET A N 1
ATOM 1583 C CA . MET A 1 209 ? 4.949 -9.025 -12.588 1.00 73.44 209 MET A CA 1
ATOM 1584 C C . MET A 1 209 ? 3.827 -9.802 -11.883 1.00 73.44 209 MET A C 1
ATOM 1586 O O . MET A 1 209 ? 3.824 -9.917 -10.660 1.00 73.44 209 MET A O 1
ATOM 1590 N N . ILE A 1 210 ? 2.904 -10.388 -12.649 1.00 77.12 210 ILE A N 1
ATOM 1591 C CA . ILE A 1 210 ? 1.827 -11.242 -12.131 1.00 77.12 210 ILE A CA 1
ATOM 1592 C C . ILE A 1 210 ? 2.399 -12.490 -11.447 1.00 77.12 210 ILE A C 1
ATOM 1594 O O . ILE A 1 210 ? 1.979 -12.834 -10.344 1.00 77.12 210 ILE A O 1
ATOM 1598 N N . GLN A 1 211 ? 3.375 -13.161 -12.062 1.00 76.25 211 GLN A N 1
ATOM 1599 C CA . GLN A 1 211 ? 4.039 -14.326 -11.471 1.00 76.25 211 GLN A CA 1
ATOM 1600 C C . GLN A 1 211 ? 4.774 -13.966 -10.183 1.00 76.25 211 GLN A C 1
ATOM 1602 O O . GLN A 1 211 ? 4.681 -14.708 -9.207 1.00 76.25 211 GLN A O 1
ATOM 1607 N N . GLN A 1 212 ? 5.462 -12.823 -10.150 1.00 69.50 212 GLN A N 1
ATOM 1608 C CA . GLN A 1 212 ? 6.076 -12.327 -8.920 1.00 69.50 212 GLN A CA 1
ATOM 1609 C C . GLN A 1 212 ? 5.039 -12.097 -7.825 1.00 69.50 212 GLN A C 1
ATOM 1611 O O . GLN A 1 212 ? 5.255 -12.527 -6.697 1.00 69.50 212 GLN A O 1
ATOM 1616 N N . GLN A 1 213 ? 3.893 -11.509 -8.159 1.00 70.69 213 GLN A N 1
ATOM 1617 C CA . GLN A 1 213 ? 2.810 -11.304 -7.203 1.00 70.69 213 GLN A CA 1
ATOM 1618 C C . GLN A 1 213 ? 2.223 -12.616 -6.677 1.00 70.69 213 GLN A C 1
ATOM 1620 O O . GLN A 1 213 ? 1.967 -12.743 -5.480 1.00 70.69 213 GLN A O 1
ATOM 1625 N N . ILE A 1 214 ? 2.048 -13.614 -7.544 1.00 76.88 214 ILE A N 1
ATOM 1626 C CA . ILE A 1 214 ? 1.611 -14.951 -7.126 1.00 76.88 214 ILE A CA 1
ATOM 1627 C C . ILE A 1 214 ? 2.651 -15.583 -6.189 1.00 76.88 214 ILE A C 1
ATOM 1629 O O . ILE A 1 214 ? 2.281 -16.160 -5.169 1.00 76.88 214 ILE A O 1
ATOM 1633 N N . MET A 1 215 ? 3.946 -15.439 -6.489 1.00 73.38 215 MET A N 1
ATOM 1634 C CA . MET A 1 215 ? 5.022 -15.947 -5.633 1.00 73.38 215 MET A CA 1
ATOM 1635 C C . MET A 1 215 ? 5.103 -15.220 -4.287 1.00 73.38 215 MET A C 1
ATOM 1637 O O . MET A 1 215 ? 5.292 -15.880 -3.268 1.00 73.38 215 MET A O 1
ATOM 1641 N N . ALA A 1 216 ? 4.942 -13.894 -4.260 1.00 67.75 216 ALA A N 1
ATOM 1642 C CA . ALA A 1 216 ? 4.877 -13.125 -3.019 1.00 67.75 216 ALA A CA 1
ATOM 1643 C C . ALA A 1 216 ? 3.718 -13.615 -2.153 1.00 67.75 216 ALA A C 1
ATOM 1645 O O . ALA A 1 216 ? 3.943 -14.042 -1.026 1.00 67.75 216 ALA A O 1
ATOM 1646 N N . PHE A 1 217 ? 2.518 -13.719 -2.732 1.00 73.62 217 PHE A N 1
ATOM 1647 C CA . PHE A 1 217 ? 1.349 -14.266 -2.046 1.00 73.62 217 PHE A CA 1
ATOM 1648 C C . PHE A 1 217 ? 1.609 -15.661 -1.456 1.00 73.62 217 PHE A C 1
ATOM 1650 O O . PHE A 1 217 ? 1.283 -15.915 -0.296 1.00 73.62 217 PHE A O 1
ATOM 1657 N N . MET A 1 218 ? 2.219 -16.567 -2.228 1.00 73.06 218 MET A N 1
ATOM 1658 C CA . MET A 1 218 ? 2.560 -17.909 -1.744 1.00 73.06 218 MET A CA 1
ATOM 1659 C C . MET A 1 218 ? 3.542 -17.860 -0.568 1.00 73.06 218 MET A C 1
ATOM 1661 O O . MET A 1 218 ? 3.309 -18.528 0.437 1.00 73.06 218 MET A O 1
ATOM 1665 N N . ARG A 1 219 ? 4.584 -17.021 -0.636 1.00 71.81 219 ARG A N 1
ATOM 1666 C CA . ARG A 1 219 ? 5.535 -16.829 0.472 1.00 71.81 219 ARG A CA 1
ATOM 1667 C C . ARG A 1 219 ? 4.859 -16.261 1.717 1.00 71.81 219 ARG A C 1
ATOM 1669 O O . ARG A 1 219 ? 5.158 -16.706 2.825 1.00 71.81 219 ARG A O 1
ATOM 1676 N N . THR A 1 220 ? 3.953 -15.294 1.559 1.00 69.62 220 THR A N 1
ATOM 1677 C CA . THR A 1 220 ? 3.164 -14.755 2.672 1.00 69.62 220 THR A CA 1
ATOM 1678 C C . THR A 1 220 ? 2.351 -15.881 3.315 1.00 69.62 220 THR A C 1
ATOM 1680 O O . THR A 1 220 ? 2.454 -16.109 4.518 1.00 69.62 220 THR A O 1
ATOM 1683 N N . MET A 1 221 ? 1.609 -16.653 2.516 1.00 70.56 221 MET A N 1
ATOM 1684 C CA . MET A 1 221 ? 0.786 -17.763 3.005 1.00 70.56 221 MET A CA 1
ATOM 1685 C C . MET A 1 221 ? 1.606 -18.847 3.709 1.00 70.56 221 MET A C 1
ATOM 1687 O O . MET A 1 221 ? 1.179 -19.341 4.748 1.00 70.56 221 MET A O 1
ATOM 1691 N N . GLU A 1 222 ? 2.797 -19.185 3.214 1.00 71.50 222 GLU A N 1
ATOM 1692 C CA . GLU A 1 222 ? 3.704 -20.122 3.888 1.00 71.50 222 GLU A CA 1
ATOM 1693 C C . GLU A 1 222 ? 4.158 -19.607 5.259 1.00 71.50 222 GLU A C 1
ATOM 1695 O O . GLU A 1 222 ? 4.184 -20.375 6.222 1.00 71.50 222 GLU A O 1
ATOM 1700 N N . LYS A 1 223 ? 4.455 -18.306 5.390 1.00 64.12 223 LYS A N 1
ATOM 1701 C CA . LYS A 1 223 ? 4.821 -17.696 6.681 1.00 64.12 223 LYS A CA 1
ATOM 1702 C C . LYS A 1 223 ? 3.680 -17.755 7.700 1.00 64.12 223 LYS A C 1
ATOM 1704 O O . LYS A 1 223 ? 3.951 -17.965 8.879 1.00 64.12 223 LYS A O 1
ATOM 1709 N N . PHE A 1 224 ? 2.432 -17.595 7.259 1.00 63.22 224 PHE A N 1
ATOM 1710 C CA . PHE A 1 224 ? 1.251 -17.686 8.130 1.00 63.22 224 PHE A CA 1
ATOM 1711 C C . PHE A 1 224 ? 0.783 -19.133 8.370 1.00 63.22 224 PHE A C 1
ATOM 1713 O O . PHE A 1 224 ? 0.203 -19.423 9.412 1.00 63.22 224 PHE A O 1
ATOM 1720 N N . SER A 1 225 ? 1.067 -20.053 7.444 1.00 60.16 225 SER A N 1
ATOM 1721 C CA . SER A 1 225 ? 0.777 -21.489 7.563 1.00 60.16 225 SER A CA 1
ATOM 1722 C C . SER A 1 225 ? 1.824 -22.250 8.382 1.00 60.16 225 SER A C 1
ATOM 1724 O O . SER A 1 225 ? 1.553 -23.374 8.816 1.00 60.16 225 SER A O 1
ATOM 1726 N N . ALA A 1 226 ? 3.028 -21.703 8.556 1.00 48.72 226 ALA A N 1
ATOM 1727 C CA . ALA A 1 226 ? 4.068 -22.338 9.348 1.00 48.72 226 ALA A CA 1
ATOM 1728 C C . ALA A 1 226 ? 3.648 -22.362 10.830 1.00 48.72 226 ALA A C 1
ATOM 1730 O O . ALA A 1 226 ? 3.337 -21.309 11.393 1.00 48.72 226 ALA A O 1
ATOM 1731 N N . PRO A 1 227 ? 3.648 -23.532 11.499 1.00 42.34 227 PRO A N 1
ATOM 1732 C CA . PRO A 1 227 ? 3.340 -23.585 12.919 1.00 42.34 227 PRO A CA 1
ATOM 1733 C C . PRO A 1 227 ? 4.334 -22.699 13.684 1.00 42.34 227 PRO A C 1
ATOM 1735 O O . PRO A 1 227 ? 5.525 -22.685 13.341 1.00 42.34 227 PRO A O 1
ATOM 1738 N N . PRO A 1 228 ? 3.887 -21.964 14.720 1.00 43.94 228 PRO A N 1
ATOM 1739 C CA . PRO A 1 228 ? 4.778 -21.113 15.491 1.00 43.94 228 PRO A CA 1
ATOM 1740 C C . PRO A 1 228 ? 5.923 -21.974 16.019 1.00 43.94 228 PRO A C 1
ATOM 1742 O O . PRO A 1 228 ? 5.694 -22.989 16.684 1.00 43.94 228 PRO A O 1
ATOM 1745 N N . LYS A 1 229 ? 7.165 -21.591 15.695 1.00 44.47 229 LYS A N 1
ATOM 1746 C CA . LYS A 1 229 ? 8.352 -22.239 16.255 1.00 44.47 229 LYS A CA 1
ATOM 1747 C C . LYS A 1 229 ? 8.259 -22.099 17.772 1.00 44.47 229 LYS A C 1
ATOM 1749 O O . LYS A 1 229 ? 8.450 -21.004 18.299 1.00 44.47 229 LYS A O 1
ATOM 1754 N N . LYS A 1 230 ? 7.923 -23.197 18.455 1.00 42.19 230 LYS A N 1
ATOM 1755 C CA . LYS A 1 230 ? 8.021 -23.297 19.910 1.00 42.19 230 LYS A CA 1
ATOM 1756 C C . LYS A 1 230 ? 9.480 -23.008 20.268 1.00 42.19 230 LYS A C 1
ATOM 1758 O O . LYS A 1 230 ? 10.360 -23.770 19.873 1.00 42.19 230 LYS A O 1
ATOM 1763 N N . LYS A 1 231 ? 9.713 -21.858 20.898 1.00 38.38 231 LYS A N 1
ATOM 1764 C CA . LYS A 1 231 ? 10.928 -21.603 21.670 1.00 38.38 231 LYS A CA 1
ATOM 1765 C C . LYS A 1 231 ? 10.807 -22.315 23.007 1.00 38.38 231 LYS A C 1
ATOM 1767 O O . LYS A 1 231 ? 9.667 -22.361 23.522 1.00 38.38 231 LYS A O 1
#

pLDDT: mean 76.16, std 17.92, range [28.88, 96.12]

Radius of gyration: 20.55 Å; Cα contacts (8 Å, |Δi|>4): 164; chains: 1; bounding box: 55×48×52 Å

Foldseek 3Di:
DDQQPQDDLQQLLVLLVVLVVVLPDPVLLVQLLVLCPDPPHDPEPVSSLVSNLVSQQVCLQPVVLVCVCVVVDDHPDDVVSPPDRSVSSVVSLVCQCVVPVDPVSVLSSLLSVLSSLLSSCVSCVPPPSNVVCNCVSVPPDDPDDDDDDDDDDDDDDDDDDPDDPVNVVLLVSLLVSDDPVLVVLVVQCVVCVVVVHHDDPVSVVSVVSSVVSSVSSVVSVCVVPDDPPDD

Mean predicted aligned error: 14.92 Å

Secondary structure (DSSP, 8-state):
-PPPPPPPHHHHHHHHHHHHHHTTSHHHHHHHHHHHHSSSPP-SHHHHHHHHHHHHHHHIIIIIHHHHHTT-S---S-GGG-S--HHHHHHHHHTHHHHS-SHHHHHHHHHHHHHHHHHHHHHHHH-GGGHHHHHHHH-TT----------------PP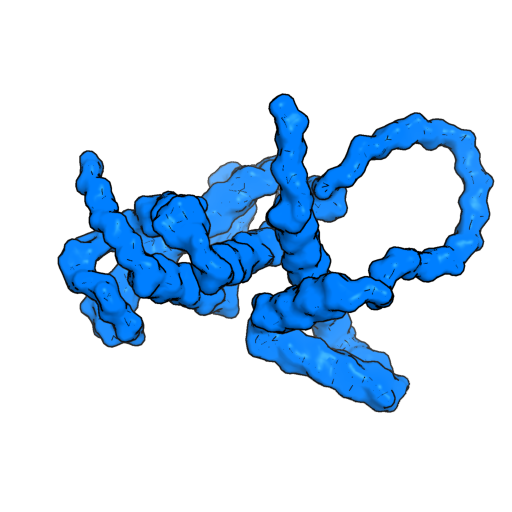P----HHHHHHHHHHHHHS-HHHHHHHHHHHHHHHTTPPPPHHHHHHHHHHHHHHHHHHHHHHHHHSPP---

Nearest PDB structures (foldseek):
  4txr-assembly1_A  TM=2.371E-01  e=2.785E+00  Homo sapiens
  5y5z-assembly1_N  TM=2.143E-01  e=6.465E+00  Thermus thermophilus HB8

Solvent-accessible surface area (backbone atoms only — not comparable to full-atom values): 13804 Å² total; per-residue (Å²): 130,86,77,75,80,83,72,50,72,69,48,47,52,48,54,51,52,50,48,58,55,45,68,72,35,70,66,43,51,50,53,44,53,52,52,56,68,36,86,80,58,51,87,47,70,68,52,45,48,52,40,51,50,51,51,55,19,46,38,35,46,46,57,51,38,50,33,51,75,67,63,74,44,97,65,90,66,61,85,84,62,63,80,36,56,18,64,61,52,50,54,50,57,76,43,36,47,82,75,43,82,43,70,68,45,43,54,53,50,51,50,52,52,43,52,51,52,44,48,53,53,49,45,21,74,71,36,78,89,31,45,75,48,39,58,54,72,74,56,78,83,68,94,75,80,90,74,82,87,83,93,78,81,94,71,96,70,77,85,83,86,91,84,47,78,66,55,53,53,49,50,52,51,29,60,67,67,48,53,73,68,56,48,53,49,50,53,52,42,53,53,33,48,75,68,75,41,83,60,53,74,66,56,51,55,52,47,51,55,51,50,50,44,37,51,49,36,49,55,53,50,50,64,73,67,48,76,80,80,83,127

Organism: NCBI:txid59799